Protein AF-A0A3A4RR42-F1 (afdb_monomer_lite)

Sequence (209 aa):
MRSDFIKSMGLFWVFAEMVILVYLRQGIDFVQGKKKNYTGLILFSGLVFVLLFLTAFRGEHFFSGYLDFNRKIHLFFYRYAVWHLFCTMWVVLEGSIMFYCLHAYILLKQSLCPKDHPAGSRGTMNPLTRYGVPLLVASSIAFFLFYEYRVFSIMERFGLEPGNLKSIYLFYIKICGMFWFLIEGTVACIGFKTYRLLKTESNGVHGIH

Structure (mmCIF, N/CA/C/O backbone):
data_AF-A0A3A4RR42-F1
#
_entry.id   AF-A0A3A4RR42-F1
#
loop_
_atom_site.group_PDB
_atom_site.id
_atom_site.type_symbol
_atom_site.label_atom_id
_atom_site.label_alt_id
_atom_site.label_comp_id
_atom_site.label_asym_id
_atom_site.label_entity_id
_atom_site.label_seq_id
_atom_site.pdbx_PDB_ins_code
_atom_site.Cartn_x
_atom_site.Cartn_y
_atom_site.Cartn_z
_atom_site.occupancy
_atom_site.B_iso_or_equiv
_atom_site.auth_seq_id
_atom_site.auth_comp_id
_atom_site.auth_asym_id
_atom_site.auth_atom_id
_atom_site.pdbx_PDB_model_num
ATOM 1 N N . MET A 1 1 ? 24.368 6.119 -2.898 1.00 46.47 1 MET A N 1
ATOM 2 C CA . MET A 1 1 ? 23.383 5.524 -1.963 1.00 46.47 1 MET A CA 1
ATOM 3 C C . MET A 1 1 ? 23.011 4.143 -2.491 1.00 46.47 1 MET A C 1
ATOM 5 O O . MET A 1 1 ? 22.707 4.036 -3.672 1.00 46.47 1 MET A O 1
ATOM 9 N N . ARG A 1 2 ? 23.177 3.080 -1.695 1.00 59.28 2 ARG A N 1
ATOM 10 C CA . ARG A 1 2 ? 23.140 1.680 -2.162 1.00 59.28 2 ARG A CA 1
ATOM 11 C C . ARG A 1 2 ? 21.691 1.292 -2.512 1.00 59.28 2 ARG A C 1
ATOM 13 O O . ARG A 1 2 ? 20.818 1.458 -1.669 1.00 59.28 2 ARG A O 1
ATOM 20 N N . SER A 1 3 ? 21.434 0.817 -3.738 1.00 69.38 3 SER A N 1
ATOM 21 C CA . SER A 1 3 ? 20.082 0.480 -4.240 1.00 69.38 3 SER A CA 1
ATOM 22 C C . SER A 1 3 ? 19.300 -0.450 -3.304 1.00 69.38 3 SER A C 1
ATOM 24 O O . SER A 1 3 ? 18.074 -0.400 -3.279 1.00 69.38 3 SER A O 1
ATOM 26 N N . ASP A 1 4 ? 20.007 -1.271 -2.534 1.00 80.81 4 ASP A N 1
ATOM 27 C CA . ASP A 1 4 ? 19.422 -2.232 -1.601 1.00 80.81 4 ASP A CA 1
ATOM 28 C C . ASP A 1 4 ? 18.820 -1.553 -0.370 1.00 80.81 4 ASP A C 1
ATOM 30 O O . ASP A 1 4 ? 17.789 -1.991 0.124 1.00 80.81 4 ASP A O 1
ATOM 34 N N . PHE A 1 5 ? 19.400 -0.437 0.087 1.00 83.88 5 PHE A N 1
ATOM 35 C CA . PHE A 1 5 ? 18.866 0.319 1.221 1.00 83.88 5 PHE A CA 1
ATOM 36 C C . PHE A 1 5 ? 17.469 0.869 0.914 1.00 83.88 5 PHE A C 1
ATOM 38 O O . PHE A 1 5 ? 16.554 0.728 1.717 1.00 83.88 5 PHE A O 1
ATOM 45 N N . ILE A 1 6 ? 17.291 1.436 -0.282 1.00 82.44 6 ILE A N 1
ATOM 46 C CA . ILE A 1 6 ? 16.017 2.015 -0.729 1.00 82.44 6 ILE A CA 1
ATOM 47 C C . ILE A 1 6 ? 14.943 0.924 -0.864 1.00 82.44 6 ILE A C 1
ATOM 49 O O . ILE A 1 6 ? 13.819 1.104 -0.398 1.00 82.44 6 ILE A O 1
ATOM 53 N N . LYS A 1 7 ? 15.299 -0.230 -1.445 1.00 85.44 7 LYS A N 1
ATOM 54 C CA . LYS A 1 7 ? 14.407 -1.397 -1.558 1.00 85.44 7 LYS A CA 1
ATOM 55 C C . LYS A 1 7 ? 13.975 -1.910 -0.183 1.00 85.44 7 LYS A C 1
ATOM 57 O O . LYS A 1 7 ? 12.786 -2.119 0.038 1.00 85.44 7 LYS A O 1
ATOM 62 N N . SER A 1 8 ? 14.920 -2.062 0.745 1.00 89.12 8 SER A N 1
ATOM 63 C CA . SER A 1 8 ? 14.633 -2.488 2.118 1.00 89.12 8 SER A CA 1
ATOM 64 C C . SER A 1 8 ? 13.745 -1.493 2.858 1.00 89.12 8 SER A C 1
ATOM 66 O O . SER A 1 8 ? 12.816 -1.906 3.543 1.00 89.12 8 SER A O 1
ATOM 68 N N . MET A 1 9 ? 13.991 -0.191 2.694 1.00 90.56 9 MET A N 1
ATOM 69 C CA . MET A 1 9 ? 13.183 0.861 3.309 1.00 90.56 9 MET A CA 1
ATOM 70 C C . MET A 1 9 ? 11.736 0.831 2.802 1.00 90.56 9 MET A C 1
ATOM 72 O O . MET A 1 9 ? 10.814 0.804 3.611 1.00 90.56 9 MET A O 1
ATOM 76 N N . GLY A 1 10 ? 11.530 0.761 1.480 1.00 88.00 10 GLY A N 1
ATOM 77 C CA . GLY A 1 10 ? 10.188 0.676 0.892 1.00 88.00 10 GLY A CA 1
ATOM 78 C C . GLY A 1 10 ? 9.432 -0.584 1.322 1.00 88.00 10 GLY A C 1
ATOM 79 O O . GLY A 1 10 ? 8.250 -0.521 1.655 1.00 88.00 10 GLY A O 1
ATOM 80 N N . LEU A 1 11 ? 10.129 -1.722 1.391 1.00 91.69 11 LEU A N 1
ATOM 81 C CA . LEU A 1 11 ? 9.562 -2.980 1.874 1.00 91.69 11 LEU A CA 1
ATOM 82 C C . LEU A 1 11 ? 9.168 -2.904 3.357 1.00 91.69 11 LEU A C 1
ATOM 84 O O . LEU A 1 11 ? 8.089 -3.361 3.729 1.00 91.69 11 LEU A O 1
ATOM 88 N N . PHE A 1 12 ? 10.029 -2.315 4.190 1.00 93.12 12 PHE A N 1
ATOM 89 C CA . PHE A 1 12 ? 9.772 -2.121 5.614 1.00 93.12 12 PHE A CA 1
ATOM 90 C C . PHE A 1 12 ? 8.556 -1.220 5.851 1.00 93.12 12 PHE A C 1
ATOM 92 O O . PHE A 1 12 ? 7.712 -1.559 6.675 1.00 93.12 12 PHE A O 1
ATOM 99 N N . TRP A 1 13 ? 8.423 -0.124 5.100 1.00 91.19 13 TRP A N 1
ATOM 100 C CA . TRP A 1 13 ? 7.271 0.777 5.204 1.00 91.19 13 TRP A CA 1
ATOM 101 C C . TRP A 1 13 ? 5.970 0.079 4.827 1.00 91.19 13 TRP A C 1
ATOM 103 O O . TRP A 1 13 ? 5.044 0.038 5.628 1.00 91.19 13 TRP A O 1
ATOM 113 N N . VAL A 1 14 ? 5.917 -0.568 3.659 1.00 91.75 14 VAL A N 1
ATOM 114 C CA . VAL A 1 14 ? 4.720 -1.313 3.237 1.00 91.75 14 VAL A CA 1
ATOM 115 C C . VAL A 1 14 ? 4.348 -2.402 4.249 1.00 91.75 14 VAL A C 1
ATOM 117 O O . VAL A 1 14 ? 3.168 -2.607 4.530 1.00 91.75 14 VAL A O 1
ATOM 120 N N . PHE A 1 15 ? 5.340 -3.079 4.832 1.00 93.06 15 PHE A N 1
ATOM 121 C CA . PHE A 1 15 ? 5.110 -4.052 5.895 1.00 93.06 15 PHE A CA 1
ATOM 122 C C . PHE A 1 15 ? 4.517 -3.415 7.155 1.00 93.06 15 PHE A C 1
ATOM 124 O O . PHE A 1 15 ? 3.529 -3.931 7.678 1.00 93.06 15 PHE A O 1
ATOM 131 N N . ALA A 1 16 ? 5.083 -2.299 7.619 1.00 93.56 16 ALA A N 1
ATOM 132 C CA . ALA A 1 16 ? 4.566 -1.564 8.767 1.00 93.56 16 ALA A CA 1
ATOM 133 C C . ALA A 1 16 ? 3.098 -1.166 8.548 1.00 93.56 16 ALA A C 1
ATOM 135 O O . ALA A 1 16 ? 2.260 -1.477 9.395 1.00 93.56 16 ALA A O 1
ATOM 136 N N . GLU A 1 17 ? 2.752 -0.619 7.379 1.00 92.75 17 GLU A N 1
ATOM 137 C CA . GLU A 1 17 ? 1.367 -0.241 7.069 1.00 92.75 17 GLU A CA 1
ATOM 138 C C . GLU A 1 17 ? 0.413 -1.441 7.043 1.00 92.75 17 GLU A C 1
ATOM 140 O O . GLU A 1 17 ? -0.703 -1.384 7.565 1.00 92.75 17 GLU A O 1
ATOM 145 N N . MET A 1 18 ? 0.840 -2.573 6.475 1.00 92.12 18 MET A N 1
ATOM 146 C CA . MET A 1 18 ? 0.037 -3.799 6.492 1.00 92.12 18 MET A CA 1
ATOM 147 C C . MET A 1 18 ? -0.225 -4.293 7.917 1.00 92.12 18 MET A C 1
ATOM 149 O O . MET A 1 18 ? -1.333 -4.744 8.213 1.00 92.12 18 MET A O 1
ATOM 153 N N . VAL A 1 19 ? 0.772 -4.203 8.800 1.00 92.94 19 VAL A N 1
ATOM 154 C CA . VAL A 1 19 ? 0.633 -4.559 10.215 1.00 92.94 19 VAL A CA 1
ATOM 155 C C . VAL A 1 19 ? -0.339 -3.603 10.909 1.00 92.94 19 VAL A C 1
ATOM 157 O O . VAL A 1 19 ? -1.281 -4.066 11.556 1.00 92.94 19 VAL A O 1
ATOM 160 N N . ILE A 1 20 ? -0.184 -2.289 10.718 1.00 92.06 20 ILE A N 1
ATOM 161 C CA . ILE A 1 20 ? -1.076 -1.262 11.277 1.00 92.06 20 ILE A CA 1
ATOM 162 C C . ILE A 1 20 ? -2.525 -1.499 10.835 1.00 92.06 20 ILE A C 1
ATOM 164 O O . ILE A 1 20 ? -3.428 -1.496 11.672 1.00 92.06 20 ILE A O 1
ATOM 168 N N . LEU A 1 21 ? -2.765 -1.792 9.554 1.00 90.62 21 LEU A N 1
ATOM 169 C CA . LEU A 1 21 ? -4.096 -2.123 9.030 1.00 90.62 21 LEU A CA 1
ATOM 170 C C . LEU A 1 21 ? -4.722 -3.336 9.717 1.00 90.62 21 LEU A C 1
ATOM 172 O O . LEU A 1 21 ? -5.914 -3.318 10.039 1.00 90.62 21 LEU A O 1
ATOM 176 N N . VAL A 1 22 ? -3.941 -4.396 9.940 1.00 90.25 22 VAL A N 1
ATOM 177 C CA . VAL A 1 22 ? -4.417 -5.594 10.644 1.00 90.25 22 VAL A CA 1
ATOM 178 C C . VAL A 1 22 ? -4.816 -5.235 12.076 1.00 90.25 22 VAL A C 1
ATOM 180 O O . VAL A 1 22 ? -5.921 -5.589 12.491 1.00 90.25 22 VAL A O 1
ATOM 183 N N . TYR A 1 23 ? -3.981 -4.488 12.802 1.00 90.19 23 TYR A N 1
ATOM 184 C CA . TYR A 1 23 ? -4.274 -4.069 14.176 1.00 90.19 23 TYR A CA 1
ATOM 185 C C . TYR A 1 23 ? -5.466 -3.111 14.272 1.00 90.19 23 TYR A C 1
ATOM 187 O O . TYR A 1 23 ? -6.330 -3.303 15.127 1.00 90.19 23 TYR A O 1
ATOM 195 N N . LEU A 1 24 ? -5.581 -2.126 13.378 1.00 88.50 24 LEU A N 1
ATOM 196 C CA . LEU A 1 24 ? -6.730 -1.213 13.333 1.00 88.50 24 LEU A CA 1
ATOM 197 C C . LEU A 1 24 ? -8.035 -1.970 13.119 1.00 88.50 24 LEU A C 1
ATOM 199 O O . LEU A 1 24 ? -9.032 -1.729 13.802 1.00 88.50 24 LEU A O 1
ATOM 203 N N . ARG A 1 25 ? -8.027 -2.928 12.192 1.00 86.50 25 ARG A N 1
ATOM 204 C CA . ARG A 1 25 ? -9.193 -3.764 11.921 1.00 86.50 25 ARG A CA 1
ATOM 205 C C . ARG A 1 25 ? -9.552 -4.642 13.115 1.00 86.50 25 ARG A C 1
ATOM 207 O O . ARG A 1 25 ? -10.733 -4.749 13.437 1.00 86.50 25 ARG A O 1
ATOM 214 N N . GLN A 1 26 ? -8.555 -5.230 13.776 1.00 87.25 26 GLN A N 1
ATOM 215 C CA . GLN A 1 26 ? -8.757 -5.974 15.020 1.00 87.25 26 GLN A CA 1
ATOM 216 C C . GLN A 1 26 ? -9.367 -5.088 16.112 1.00 87.25 26 GLN A C 1
ATOM 218 O O . GLN A 1 26 ? -10.320 -5.508 16.764 1.00 87.25 26 GLN A O 1
ATOM 223 N N . GLY A 1 27 ? -8.881 -3.853 16.268 1.00 84.56 27 GLY A N 1
ATOM 224 C CA . GLY A 1 27 ? -9.416 -2.879 17.221 1.00 84.56 27 GLY A CA 1
ATOM 225 C C . GLY A 1 27 ? -10.875 -2.508 16.944 1.00 84.56 27 GLY A C 1
ATOM 226 O O . GLY A 1 27 ? -11.692 -2.486 17.861 1.00 84.56 27 GLY A O 1
ATOM 227 N N . ILE A 1 28 ? -11.242 -2.291 15.679 1.00 84.25 28 ILE A N 1
ATOM 228 C CA . ILE A 1 28 ? -12.631 -2.005 15.282 1.00 84.25 28 ILE A CA 1
ATOM 229 C C . ILE A 1 28 ? -13.558 -3.182 15.589 1.00 84.25 28 ILE A C 1
ATOM 231 O O . ILE A 1 28 ? -14.626 -2.995 16.170 1.00 84.25 28 ILE A O 1
ATOM 235 N N . ASP A 1 29 ? -13.173 -4.396 15.199 1.00 83.44 29 ASP A N 1
ATOM 236 C CA . ASP A 1 29 ? -13.985 -5.591 15.438 1.00 83.44 29 ASP A CA 1
ATOM 237 C C . ASP A 1 29 ? -14.081 -5.903 16.953 1.00 83.44 29 ASP A C 1
ATOM 239 O O . ASP A 1 29 ? -15.144 -6.333 17.408 1.00 83.44 29 ASP A O 1
ATOM 243 N N . PHE A 1 30 ? -13.040 -5.600 17.746 1.00 83.25 30 PHE A N 1
ATOM 244 C CA . PHE A 1 30 ? -13.068 -5.656 19.216 1.00 83.25 30 PHE A CA 1
ATOM 245 C C . PHE A 1 30 ? -14.105 -4.690 19.807 1.00 83.25 30 PHE A C 1
ATOM 247 O O . PHE A 1 30 ? -14.953 -5.118 20.587 1.00 83.25 30 PHE A O 1
ATOM 254 N N . VAL A 1 31 ? -14.110 -3.422 19.378 1.00 78.25 31 VAL A N 1
ATOM 255 C CA . VAL A 1 31 ? -15.108 -2.423 19.815 1.00 78.25 31 VAL A CA 1
ATOM 256 C C . VAL A 1 31 ? -16.528 -2.826 19.401 1.00 78.25 31 VAL A C 1
ATOM 258 O O . VAL A 1 31 ? -17.485 -2.572 20.126 1.00 78.25 31 VAL A O 1
ATOM 261 N N . GLN A 1 32 ? -16.688 -3.498 18.259 1.00 77.62 32 GLN A N 1
ATOM 262 C CA . GLN A 1 32 ? -17.982 -4.019 17.809 1.00 77.62 32 GLN A CA 1
ATOM 263 C C . GLN A 1 32 ? -18.402 -5.333 18.496 1.00 77.62 32 GLN A C 1
ATOM 265 O O . GLN A 1 32 ? -19.469 -5.858 18.170 1.00 77.62 32 GLN A O 1
ATOM 270 N N . GLY A 1 33 ? -17.582 -5.903 19.388 1.00 74.50 33 GLY A N 1
ATOM 271 C CA . GLY A 1 33 ? -17.846 -7.191 20.040 1.00 74.50 33 GLY A CA 1
ATOM 272 C C . GLY A 1 33 ? -17.869 -8.387 19.078 1.00 74.50 33 GLY A C 1
ATOM 273 O O . GLY A 1 33 ? -18.412 -9.443 19.403 1.00 74.50 33 GLY A O 1
ATOM 274 N N . LYS A 1 34 ? -17.312 -8.246 17.868 1.00 78.00 34 LYS A N 1
ATOM 275 C CA . LYS A 1 34 ? -17.313 -9.293 16.839 1.00 78.00 34 LYS A CA 1
ATOM 276 C C . LYS A 1 34 ? -16.027 -10.104 16.924 1.00 78.00 34 LYS A C 1
ATOM 278 O O . LYS A 1 34 ? -14.949 -9.622 16.593 1.00 78.00 34 LYS A O 1
ATOM 283 N N . LYS A 1 35 ? -16.142 -11.387 17.265 1.00 68.88 35 LYS A N 1
ATOM 284 C CA . LYS A 1 35 ? -15.016 -12.325 17.190 1.00 68.88 35 LYS A CA 1
ATOM 285 C C . LYS A 1 35 ? -14.899 -12.851 15.758 1.00 68.88 35 LYS A C 1
ATOM 287 O O . LYS A 1 35 ? -15.637 -13.744 15.351 1.00 68.88 35 LYS A O 1
ATOM 292 N N . LYS A 1 36 ? -14.019 -12.251 14.956 1.00 76.50 36 LYS A N 1
ATOM 293 C CA . LYS A 1 36 ? -13.743 -12.691 13.580 1.00 76.50 36 LYS A CA 1
ATOM 294 C C . LYS A 1 36 ? -12.361 -13.305 13.461 1.00 76.50 36 LYS A C 1
ATOM 296 O O . LYS A 1 36 ? -11.441 -12.948 14.188 1.00 76.50 36 LYS A O 1
ATOM 301 N N . ASN A 1 37 ? -12.231 -14.202 12.490 1.00 77.00 37 ASN A N 1
ATOM 302 C CA . ASN A 1 37 ? -10.940 -14.715 12.076 1.00 77.00 37 ASN A CA 1
ATOM 303 C C . ASN A 1 37 ? -10.273 -13.743 11.079 1.00 77.00 37 ASN A C 1
ATOM 305 O O . ASN A 1 37 ? -10.871 -13.396 10.057 1.00 77.00 37 ASN A O 1
ATOM 309 N N . TYR A 1 38 ? -9.043 -13.318 11.376 1.00 81.94 38 TYR A N 1
ATOM 310 C CA . TYR A 1 38 ? -8.235 -12.418 10.541 1.00 81.94 38 TYR A CA 1
ATOM 311 C C . TYR A 1 38 ? -7.232 -13.161 9.652 1.00 81.94 38 TYR A C 1
ATOM 313 O O . TYR A 1 38 ? -6.524 -12.510 8.884 1.00 81.94 38 TYR A O 1
ATOM 321 N N . THR A 1 39 ? -7.187 -14.500 9.705 1.00 84.62 39 THR A N 1
ATOM 322 C CA . THR A 1 39 ? -6.241 -15.320 8.932 1.00 84.62 39 THR A CA 1
ATOM 323 C C . THR A 1 39 ? -6.231 -14.950 7.451 1.00 84.62 39 THR A C 1
ATOM 325 O O . THR A 1 39 ? -5.159 -14.811 6.885 1.00 84.62 39 THR A O 1
ATOM 328 N N . GLY A 1 40 ? -7.390 -14.702 6.828 1.00 85.00 40 GLY A N 1
ATOM 329 C CA . GLY A 1 40 ? -7.444 -14.330 5.408 1.00 85.00 40 GLY A CA 1
ATOM 330 C C . GLY A 1 40 ? -6.719 -13.019 5.078 1.00 85.00 40 GLY A C 1
ATOM 331 O O . GLY A 1 40 ? -6.008 -12.953 4.080 1.00 85.00 40 GLY A O 1
ATOM 332 N N . LEU A 1 41 ? -6.848 -11.991 5.926 1.00 85.31 41 LEU A N 1
ATOM 333 C CA . LEU A 1 41 ? -6.146 -10.718 5.729 1.00 85.31 41 LEU A CA 1
ATOM 334 C C . LEU A 1 41 ? -4.643 -10.876 5.980 1.00 85.31 41 LEU A C 1
ATOM 336 O O . LEU A 1 41 ? -3.849 -10.345 5.218 1.00 85.31 41 LEU A O 1
ATOM 340 N N . ILE A 1 42 ? -4.261 -11.641 7.006 1.00 89.31 42 ILE A N 1
ATOM 341 C CA . ILE A 1 42 ? -2.854 -11.922 7.321 1.00 89.31 42 ILE A CA 1
ATOM 342 C C . ILE A 1 42 ? -2.193 -12.698 6.176 1.00 89.31 42 ILE A C 1
ATOM 344 O O . ILE A 1 42 ? -1.106 -12.330 5.739 1.00 89.31 42 ILE A O 1
ATOM 348 N N . LEU A 1 43 ? -2.861 -13.732 5.653 1.00 90.94 43 LEU A N 1
ATOM 349 C CA . LEU A 1 43 ? -2.380 -14.506 4.508 1.00 90.94 43 LEU A CA 1
ATOM 350 C C . LEU A 1 43 ? -2.257 -13.636 3.257 1.00 90.94 43 LEU A C 1
ATOM 352 O O . LEU A 1 43 ? -1.250 -13.722 2.562 1.00 90.94 43 LEU A O 1
ATOM 356 N N . PHE A 1 44 ? -3.242 -12.774 2.988 1.00 90.12 44 PHE A N 1
ATOM 357 C CA . PHE A 1 44 ? -3.179 -11.834 1.871 1.00 90.12 44 PHE A CA 1
ATOM 358 C C . PHE A 1 44 ? -2.000 -10.863 2.012 1.00 90.12 44 PHE A C 1
ATOM 360 O O . PHE A 1 44 ? -1.199 -10.746 1.088 1.00 90.12 44 PHE A O 1
ATOM 367 N N . SER A 1 45 ? -1.845 -10.213 3.169 1.00 90.19 45 SER A N 1
ATOM 368 C CA . SER A 1 45 ? -0.721 -9.308 3.431 1.00 90.19 45 SER A CA 1
ATOM 369 C C . SER A 1 45 ? 0.624 -10.029 3.313 1.00 90.19 45 SER A C 1
ATOM 371 O O . SER A 1 45 ? 1.545 -9.508 2.692 1.00 90.19 45 SER A O 1
ATOM 373 N N . GLY A 1 46 ? 0.725 -11.257 3.834 1.00 92.69 46 GLY A N 1
ATOM 374 C CA . GLY A 1 46 ? 1.914 -12.097 3.696 1.00 92.69 46 GLY A CA 1
ATOM 375 C C . GLY A 1 46 ? 2.232 -12.426 2.237 1.00 92.69 46 GLY A C 1
ATOM 376 O O . GLY A 1 46 ? 3.377 -12.284 1.814 1.00 92.69 46 GLY A O 1
ATOM 377 N N . LEU A 1 47 ? 1.223 -12.791 1.441 1.00 93.44 47 LEU A N 1
ATOM 378 C CA . LEU A 1 47 ? 1.382 -13.052 0.011 1.00 93.44 47 LEU A CA 1
ATOM 379 C C . LEU A 1 47 ? 1.870 -11.804 -0.734 1.00 93.44 47 LEU A C 1
ATOM 381 O O . LEU A 1 47 ? 2.848 -11.882 -1.474 1.00 93.44 47 LEU A O 1
ATOM 385 N N . VAL A 1 48 ? 1.229 -10.649 -0.522 1.00 92.12 48 VAL A N 1
ATOM 386 C CA . VAL A 1 48 ? 1.636 -9.387 -1.160 1.00 92.12 48 VAL A CA 1
ATOM 387 C C . VAL A 1 48 ? 3.061 -9.013 -0.752 1.00 92.12 48 VAL A C 1
ATOM 389 O O . VAL A 1 48 ? 3.861 -8.652 -1.610 1.00 92.12 48 VAL A O 1
ATOM 392 N N . PHE A 1 49 ? 3.414 -9.154 0.526 1.00 93.00 49 PHE A N 1
ATOM 393 C CA . PHE A 1 49 ? 4.768 -8.891 1.008 1.00 93.00 49 PHE A CA 1
ATOM 394 C C . PHE A 1 49 ? 5.806 -9.791 0.328 1.00 93.00 49 PHE A C 1
ATOM 396 O O . PHE A 1 49 ? 6.826 -9.295 -0.149 1.00 93.00 49 PHE A O 1
ATOM 403 N N . VAL A 1 50 ? 5.538 -11.097 0.218 1.00 93.50 50 VAL A N 1
ATOM 404 C CA . VAL A 1 50 ? 6.425 -12.041 -0.480 1.00 93.50 50 VAL A CA 1
ATOM 405 C C . VAL A 1 50 ? 6.577 -11.660 -1.952 1.00 93.50 50 VAL A C 1
ATOM 407 O O . VAL A 1 50 ? 7.696 -11.639 -2.461 1.00 93.50 50 VAL A O 1
ATOM 410 N N . LEU A 1 51 ? 5.487 -11.302 -2.635 1.00 91.81 51 LEU A N 1
ATOM 411 C CA . LEU A 1 51 ? 5.536 -10.861 -4.031 1.00 91.81 51 LEU A CA 1
ATOM 412 C C . LEU A 1 51 ? 6.374 -9.585 -4.200 1.00 91.81 51 LEU A C 1
ATOM 414 O O . LEU A 1 51 ? 7.214 -9.519 -5.100 1.00 91.81 51 LEU A O 1
ATOM 418 N N . LEU A 1 52 ? 6.205 -8.597 -3.318 1.00 91.44 52 LEU A N 1
ATOM 419 C CA . LEU A 1 52 ? 6.998 -7.364 -3.330 1.00 91.44 52 LEU A CA 1
ATOM 420 C C . LEU A 1 52 ? 8.474 -7.629 -3.021 1.00 91.44 52 LEU A C 1
ATOM 422 O O . LEU A 1 52 ? 9.344 -7.073 -3.688 1.00 91.44 52 LEU A O 1
ATOM 426 N N . PHE A 1 53 ? 8.768 -8.516 -2.069 1.00 92.56 53 PHE A N 1
ATOM 427 C CA . PHE A 1 53 ? 10.130 -8.929 -1.739 1.00 92.56 53 PHE A CA 1
ATOM 428 C C . PHE A 1 53 ? 10.820 -9.593 -2.932 1.00 92.56 53 PHE A C 1
ATOM 430 O O . PHE A 1 53 ? 11.923 -9.198 -3.321 1.00 92.56 53 PHE A O 1
ATOM 437 N N . LEU A 1 54 ? 10.157 -10.572 -3.553 1.00 91.25 54 LEU A N 1
ATOM 438 C CA . LEU A 1 54 ? 10.680 -11.257 -4.731 1.00 91.25 54 LEU A CA 1
ATOM 439 C C . LEU A 1 54 ? 10.892 -10.277 -5.883 1.00 91.25 54 LEU A C 1
ATOM 441 O O . LEU A 1 54 ? 11.951 -10.299 -6.505 1.00 91.25 54 LEU A O 1
ATOM 445 N N . THR A 1 55 ? 9.950 -9.366 -6.115 1.00 88.56 55 THR A N 1
ATOM 446 C CA . THR A 1 55 ? 10.084 -8.328 -7.144 1.00 88.56 55 THR A CA 1
ATOM 447 C C . THR A 1 55 ? 11.276 -7.409 -6.843 1.00 88.56 55 THR A C 1
ATOM 449 O O . THR A 1 55 ? 12.137 -7.201 -7.695 1.00 88.56 55 THR A O 1
ATOM 452 N N . ALA A 1 56 ? 11.428 -6.918 -5.614 1.00 87.19 56 ALA A N 1
ATOM 453 C CA . ALA A 1 56 ? 12.501 -5.987 -5.267 1.00 87.19 56 ALA A CA 1
ATOM 454 C C . ALA A 1 56 ? 13.911 -6.601 -5.351 1.00 87.19 56 ALA A C 1
ATOM 456 O O . ALA A 1 56 ? 14.837 -5.954 -5.858 1.00 87.19 56 ALA A O 1
ATOM 457 N N . PHE A 1 57 ? 14.086 -7.835 -4.866 1.00 87.00 57 PHE A N 1
ATOM 458 C CA . PHE A 1 57 ? 15.409 -8.453 -4.703 1.00 87.00 57 PHE A CA 1
ATOM 459 C C . PHE A 1 57 ? 15.754 -9.497 -5.763 1.00 87.00 57 PHE A C 1
ATOM 461 O O . PHE A 1 57 ? 16.918 -9.619 -6.132 1.00 87.00 57 PHE A O 1
ATOM 468 N N . ARG A 1 58 ? 14.770 -10.243 -6.274 1.00 85.25 58 ARG A N 1
ATOM 469 C CA . ARG A 1 58 ? 14.982 -11.282 -7.296 1.00 85.25 58 ARG A CA 1
ATOM 470 C C . ARG A 1 58 ? 14.450 -10.910 -8.673 1.00 85.25 58 ARG A C 1
ATOM 472 O O . ARG A 1 58 ? 14.821 -11.557 -9.648 1.00 85.25 58 ARG A O 1
ATOM 479 N N . GLY A 1 59 ? 13.636 -9.866 -8.778 1.00 80.69 59 GLY A N 1
ATOM 480 C CA . GLY A 1 59 ? 13.023 -9.493 -10.044 1.00 80.69 59 GLY A CA 1
ATOM 481 C C . GLY A 1 59 ? 14.033 -9.040 -11.101 1.00 80.69 59 GLY A C 1
ATOM 482 O O . GLY A 1 59 ? 13.829 -9.350 -12.265 1.00 80.69 59 GLY A O 1
ATOM 483 N N . GLU A 1 60 ? 15.176 -8.445 -10.725 1.00 81.19 60 GLU A N 1
ATOM 484 C CA . GLU A 1 60 ? 16.244 -8.115 -11.695 1.00 81.19 60 GLU A CA 1
ATOM 485 C C . GLU A 1 60 ? 16.724 -9.367 -12.457 1.00 81.19 60 GLU A C 1
ATOM 487 O O . GLU A 1 60 ? 16.896 -9.317 -13.669 1.00 81.19 60 GLU A O 1
ATOM 492 N N . HIS A 1 61 ? 16.867 -10.505 -11.767 1.00 78.19 61 HIS A N 1
ATOM 493 C CA . HIS A 1 61 ? 17.265 -11.782 -12.371 1.00 78.19 61 HIS A CA 1
ATOM 494 C C . HIS A 1 61 ? 16.091 -12.515 -13.036 1.00 78.19 61 HIS A C 1
ATOM 496 O O . HIS A 1 61 ? 16.273 -13.253 -13.998 1.00 78.19 61 HIS A O 1
ATOM 502 N N . PHE A 1 62 ? 14.874 -12.380 -12.511 1.00 75.81 62 PHE A N 1
ATOM 503 C CA . PHE A 1 62 ? 13.711 -13.041 -13.105 1.00 75.81 62 PHE A CA 1
ATOM 504 C C . PHE A 1 62 ? 13.328 -12.395 -14.439 1.00 75.81 62 PHE A C 1
ATOM 506 O O . PHE A 1 62 ? 13.086 -13.081 -15.428 1.00 75.81 62 PHE A O 1
ATOM 513 N N . PHE A 1 63 ? 13.316 -11.064 -14.476 1.00 72.31 63 PHE A N 1
ATOM 514 C CA . PHE A 1 63 ? 12.945 -10.312 -15.661 1.00 72.31 63 PHE A CA 1
ATOM 515 C C . PHE A 1 63 ? 14.102 -10.152 -16.654 1.00 72.31 63 PHE A C 1
ATOM 517 O O . PHE A 1 63 ? 13.813 -9.849 -17.802 1.00 72.31 63 PHE A O 1
ATOM 524 N N . SER A 1 64 ? 15.367 -10.423 -16.294 1.00 68.56 64 SER A N 1
ATOM 525 C CA . SER A 1 64 ? 16.492 -10.378 -17.251 1.00 68.56 64 SER A CA 1
ATOM 526 C C . SER A 1 64 ? 16.376 -11.385 -18.387 1.00 68.56 64 SER A C 1
ATOM 528 O O . SER A 1 64 ? 16.922 -11.148 -19.459 1.00 68.56 64 SER A O 1
ATOM 530 N N . GLY A 1 65 ? 15.661 -12.492 -18.168 1.00 65.75 65 GLY A N 1
ATOM 531 C CA . GLY A 1 65 ? 15.368 -13.470 -19.216 1.00 65.75 65 GLY A CA 1
ATOM 532 C C . GLY A 1 65 ? 14.278 -13.025 -20.199 1.00 65.75 65 GLY A C 1
ATOM 533 O O . GLY A 1 65 ? 14.187 -13.590 -21.282 1.00 65.75 65 GLY A O 1
ATOM 534 N N . TYR A 1 66 ? 13.461 -12.029 -19.837 1.00 67.06 66 TYR A N 1
ATOM 535 C CA . TYR A 1 66 ? 12.316 -11.561 -20.635 1.00 67.06 66 TYR A CA 1
ATOM 536 C C . TYR A 1 66 ? 12.511 -10.149 -21.196 1.00 67.06 66 TYR A C 1
ATOM 538 O O . TYR A 1 66 ? 12.060 -9.840 -22.294 1.00 67.06 66 TYR A O 1
ATOM 546 N N . LEU A 1 67 ? 13.171 -9.287 -20.431 1.00 61.97 67 LEU A N 1
ATOM 547 C CA . LEU A 1 67 ? 13.565 -7.934 -20.782 1.00 61.97 67 LEU A CA 1
ATOM 548 C C . LEU A 1 67 ? 15.086 -7.963 -20.883 1.00 61.97 67 LEU A C 1
ATOM 550 O O . LEU A 1 67 ? 15.750 -8.222 -19.884 1.00 61.97 67 LEU A O 1
ATOM 554 N N . ASP A 1 68 ? 15.638 -7.732 -22.073 1.00 61.81 68 ASP A N 1
ATOM 555 C CA . ASP A 1 68 ? 17.080 -7.807 -22.334 1.00 61.81 68 ASP A CA 1
ATOM 556 C C . ASP A 1 68 ? 17.845 -6.703 -21.564 1.00 61.81 68 ASP A C 1
ATOM 558 O O . ASP A 1 68 ? 18.200 -5.636 -22.078 1.00 61.81 68 ASP A O 1
ATOM 562 N N . PHE A 1 69 ? 18.064 -6.936 -20.263 1.00 57.66 69 PHE A N 1
ATOM 563 C CA . PHE A 1 69 ? 18.677 -5.994 -19.3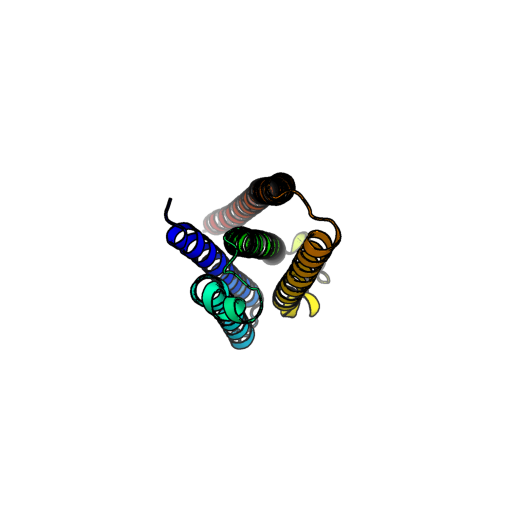23 1.00 57.66 69 PHE A CA 1
ATOM 564 C C . PHE A 1 69 ? 20.173 -5.769 -19.590 1.00 57.66 69 PHE A C 1
ATOM 566 O O . PHE A 1 69 ? 20.791 -4.949 -18.908 1.00 57.66 69 PHE A O 1
ATOM 573 N N . ASN A 1 70 ? 20.754 -6.419 -20.608 1.00 49.47 70 ASN A N 1
ATOM 574 C CA . ASN A 1 70 ? 22.105 -6.125 -21.096 1.00 49.47 70 ASN A CA 1
ATOM 575 C C . ASN A 1 70 ? 22.267 -4.653 -21.500 1.00 49.47 70 ASN A C 1
ATOM 577 O O . ASN A 1 70 ? 23.348 -4.074 -21.359 1.00 49.47 70 ASN A O 1
ATOM 581 N N . ARG A 1 71 ? 21.184 -3.988 -21.922 1.00 58.78 71 ARG A N 1
ATOM 582 C CA . ARG A 1 71 ? 21.170 -2.525 -22.013 1.00 58.78 71 ARG A CA 1
ATOM 583 C C . ARG A 1 71 ? 20.957 -1.938 -20.618 1.00 58.78 71 ARG A C 1
ATOM 585 O O . ARG A 1 71 ? 19.852 -1.982 -20.081 1.00 58.78 71 ARG A O 1
ATOM 592 N N . LYS A 1 72 ? 21.991 -1.269 -20.086 1.00 61.03 72 LYS A N 1
ATOM 593 C CA . LYS A 1 72 ? 21.976 -0.499 -18.814 1.00 61.03 72 LYS A CA 1
ATOM 594 C C . LYS A 1 72 ? 20.725 0.382 -18.621 1.00 61.03 72 LYS A C 1
ATOM 596 O O . LYS A 1 72 ? 20.324 0.646 -17.491 1.00 61.03 72 LYS A O 1
ATOM 601 N N . ILE A 1 73 ? 20.114 0.812 -19.725 1.00 60.25 73 ILE A N 1
ATOM 602 C CA . ILE A 1 73 ? 18.878 1.594 -19.794 1.00 60.25 73 ILE A CA 1
ATOM 603 C C . ILE A 1 73 ? 17.686 0.842 -19.163 1.00 60.25 73 ILE A C 1
ATOM 605 O O . ILE A 1 73 ? 16.985 1.415 -18.333 1.00 60.25 73 ILE A O 1
ATOM 609 N N . HIS A 1 74 ? 17.485 -0.446 -19.461 1.00 69.56 74 HIS A N 1
ATOM 610 C CA . HIS A 1 74 ? 16.340 -1.208 -18.942 1.00 69.56 74 HIS A CA 1
ATOM 611 C C . HIS A 1 74 ? 16.462 -1.514 -17.437 1.00 69.56 74 HIS A C 1
ATOM 613 O O . HIS A 1 74 ? 15.462 -1.469 -16.724 1.00 69.56 74 HIS A O 1
ATOM 619 N N . LEU A 1 75 ? 17.680 -1.736 -16.922 1.00 73.19 75 LEU A N 1
ATOM 620 C CA . LEU A 1 75 ? 17.912 -1.946 -15.485 1.00 73.19 75 LEU A CA 1
ATOM 621 C C . LEU A 1 75 ? 17.625 -0.681 -14.664 1.00 73.19 75 LEU A C 1
ATOM 623 O O . LEU A 1 75 ? 17.058 -0.744 -13.572 1.00 73.19 75 LEU A O 1
ATOM 627 N N . PHE A 1 76 ? 18.015 0.483 -15.191 1.00 74.19 76 PHE A N 1
ATOM 628 C CA . PHE A 1 76 ? 17.709 1.764 -14.565 1.00 74.19 76 PHE A CA 1
ATOM 629 C C . PHE A 1 76 ? 16.194 1.960 -14.453 1.00 74.19 76 PHE A C 1
ATOM 631 O O . PHE A 1 76 ? 15.700 2.259 -13.367 1.00 74.19 76 PHE A O 1
ATOM 638 N N . PHE A 1 77 ? 15.448 1.707 -15.530 1.00 76.81 77 PHE A N 1
ATOM 639 C CA . PHE A 1 77 ? 13.991 1.832 -15.516 1.00 76.81 77 PHE A CA 1
ATOM 640 C C . PHE A 1 77 ? 13.303 0.834 -14.601 1.00 76.81 77 PHE A C 1
ATOM 642 O O . PHE A 1 77 ? 12.415 1.227 -13.853 1.00 76.81 77 PHE A O 1
ATOM 649 N N . TYR A 1 78 ? 13.774 -0.411 -14.567 1.00 80.38 78 TYR A N 1
ATOM 650 C CA . TYR A 1 78 ? 13.270 -1.407 -13.631 1.00 80.38 78 TYR A CA 1
ATOM 651 C C . TYR A 1 78 ? 13.337 -0.916 -12.178 1.00 80.38 78 TYR A C 1
ATOM 653 O O . TYR A 1 78 ? 12.361 -1.005 -11.438 1.00 80.38 78 TYR A O 1
ATOM 661 N N . ARG A 1 79 ? 14.465 -0.327 -11.764 1.00 82.94 79 ARG A N 1
ATOM 662 C CA . ARG A 1 79 ? 14.628 0.185 -10.393 1.00 82.94 79 ARG A CA 1
ATOM 663 C C . ARG A 1 79 ? 13.685 1.344 -10.077 1.00 82.94 79 ARG A C 1
ATOM 665 O O . ARG A 1 79 ? 13.170 1.403 -8.962 1.00 82.94 79 ARG A O 1
ATOM 672 N N . TYR A 1 80 ? 13.444 2.236 -11.037 1.00 82.44 80 TYR A N 1
ATOM 673 C CA . TYR A 1 80 ? 12.466 3.317 -10.875 1.00 82.44 80 TYR A CA 1
ATOM 674 C C . TYR A 1 80 ? 11.034 2.787 -10.822 1.00 82.44 80 TYR A C 1
ATOM 676 O O . TYR A 1 80 ? 10.286 3.212 -9.948 1.00 82.44 80 TYR A O 1
ATOM 684 N N . ALA A 1 81 ? 10.676 1.822 -11.670 1.00 84.00 81 ALA A N 1
ATOM 685 C CA . ALA A 1 81 ? 9.370 1.171 -11.637 1.00 84.00 81 ALA A CA 1
ATOM 686 C C . ALA A 1 81 ? 9.139 0.443 -10.301 1.00 84.00 81 ALA A C 1
ATOM 688 O O . ALA A 1 81 ? 8.100 0.605 -9.674 1.00 84.00 81 ALA A O 1
ATOM 689 N N . VAL A 1 82 ? 10.130 -0.287 -9.782 1.00 87.31 82 VAL A N 1
ATOM 690 C CA . VAL A 1 82 ? 10.032 -0.918 -8.452 1.00 87.31 82 VAL A CA 1
ATOM 691 C C . VAL A 1 82 ? 9.816 0.128 -7.357 1.00 87.31 82 VAL A C 1
ATOM 693 O O . VAL A 1 82 ? 8.982 -0.062 -6.475 1.00 87.31 82 VAL A O 1
ATOM 696 N N . TRP A 1 83 ? 10.531 1.251 -7.408 1.00 86.75 83 TRP A N 1
ATOM 697 C CA . TRP A 1 83 ? 10.321 2.338 -6.453 1.00 86.75 83 TRP A CA 1
ATOM 698 C C 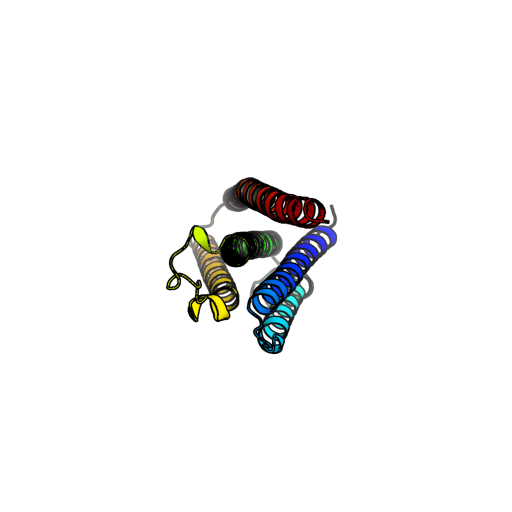. TRP A 1 83 ? 8.925 2.966 -6.578 1.00 86.75 83 TRP A C 1
ATOM 700 O O . TRP A 1 83 ? 8.258 3.221 -5.577 1.00 86.75 83 TRP A O 1
ATOM 710 N N . HIS A 1 84 ? 8.457 3.151 -7.809 1.00 87.38 84 HIS A N 1
ATOM 711 C CA . HIS A 1 84 ? 7.122 3.633 -8.140 1.00 87.38 84 HIS A CA 1
ATOM 712 C C . HIS A 1 84 ? 6.030 2.702 -7.584 1.00 87.38 84 HIS A C 1
ATOM 714 O O . HIS A 1 84 ? 5.059 3.175 -6.989 1.00 87.38 84 HIS A O 1
ATOM 720 N N . LEU A 1 85 ? 6.235 1.384 -7.674 1.00 89.12 85 LEU A N 1
ATOM 721 C CA . LEU A 1 85 ? 5.358 0.372 -7.087 1.00 89.12 85 LEU A CA 1
ATOM 722 C C . LEU A 1 85 ? 5.276 0.519 -5.565 1.00 89.12 85 LEU A C 1
ATOM 724 O O . LEU A 1 85 ? 4.174 0.560 -5.023 1.00 89.12 85 LEU A O 1
ATOM 728 N N . PHE A 1 86 ? 6.416 0.643 -4.875 1.00 90.69 86 PHE A N 1
ATOM 729 C CA . PHE A 1 86 ? 6.430 0.858 -3.424 1.00 90.69 86 PHE A CA 1
ATOM 730 C C . PHE A 1 86 ? 5.710 2.152 -3.030 1.00 90.69 86 PHE A C 1
ATOM 732 O O . PHE A 1 86 ? 4.897 2.127 -2.112 1.00 90.69 86 PHE A O 1
ATOM 739 N N . CYS A 1 87 ? 5.943 3.248 -3.758 1.00 89.12 87 CYS A N 1
ATOM 740 C CA . CYS A 1 87 ? 5.274 4.536 -3.544 1.00 89.12 87 CYS A CA 1
ATOM 741 C C . CYS A 1 87 ? 3.750 4.417 -3.688 1.00 89.12 87 CYS A C 1
ATOM 743 O O . CYS A 1 87 ? 3.000 4.848 -2.817 1.00 89.12 87 CYS A O 1
ATOM 745 N N . THR A 1 88 ? 3.300 3.763 -4.763 1.00 89.25 88 THR A N 1
ATOM 746 C CA . THR A 1 88 ? 1.877 3.527 -5.045 1.00 89.25 88 THR A CA 1
ATOM 747 C C . THR A 1 88 ? 1.237 2.694 -3.938 1.00 89.25 88 THR A C 1
ATOM 749 O O . THR A 1 88 ? 0.196 3.059 -3.395 1.00 89.25 88 THR A O 1
ATOM 752 N N . MET A 1 89 ? 1.872 1.573 -3.584 1.00 90.50 89 MET A N 1
ATOM 753 C CA . MET A 1 89 ? 1.390 0.665 -2.546 1.00 90.50 89 MET A CA 1
ATOM 754 C C . MET A 1 89 ? 1.295 1.358 -1.195 1.00 90.50 89 MET A C 1
ATOM 756 O O . MET A 1 89 ? 0.299 1.202 -0.497 1.00 90.50 89 MET A O 1
ATOM 760 N N . TRP A 1 90 ? 2.308 2.143 -0.849 1.00 90.88 90 TRP A N 1
ATOM 761 C CA . TRP A 1 90 ? 2.334 2.903 0.386 1.00 90.88 90 TRP A CA 1
ATOM 762 C C . TRP A 1 90 ? 1.173 3.902 0.469 1.00 90.88 90 TRP A C 1
ATOM 764 O O . TRP A 1 90 ? 0.396 3.823 1.415 1.00 90.88 90 TRP A O 1
ATOM 774 N N . VAL A 1 91 ? 0.954 4.739 -0.554 1.00 90.00 91 VAL A N 1
ATOM 775 C CA . VAL A 1 91 ? -0.175 5.695 -0.580 1.00 90.00 91 VAL A CA 1
ATOM 776 C C . VAL A 1 91 ? -1.532 4.985 -0.493 1.00 90.00 91 VAL A C 1
ATOM 778 O O . VAL A 1 91 ? -2.440 5.453 0.193 1.00 90.00 91 VAL A O 1
ATOM 781 N N . VAL A 1 92 ? -1.689 3.838 -1.162 1.00 90.88 92 VAL A N 1
ATOM 782 C CA . VAL A 1 92 ? -2.926 3.037 -1.114 1.00 90.88 92 VAL A CA 1
ATOM 783 C C . VAL A 1 92 ? -3.189 2.488 0.292 1.00 90.88 92 VAL A C 1
ATOM 785 O O . VAL A 1 92 ? -4.335 2.496 0.755 1.00 90.88 92 VAL A O 1
ATOM 788 N N . LEU A 1 93 ? -2.150 2.007 0.979 1.00 91.94 93 LEU A N 1
ATOM 789 C CA . LEU A 1 93 ? -2.268 1.479 2.338 1.00 91.94 93 LEU A CA 1
ATOM 790 C C . LEU A 1 93 ? -2.540 2.598 3.348 1.00 91.94 93 LEU A C 1
ATOM 792 O O . LEU A 1 93 ? -3.479 2.469 4.128 1.00 91.94 93 LEU A O 1
ATOM 796 N N . GLU A 1 94 ? -1.825 3.715 3.262 1.00 90.56 94 GLU A N 1
ATOM 797 C CA . GLU A 1 94 ? -2.043 4.925 4.069 1.00 90.56 94 GLU A CA 1
ATOM 798 C C . GLU A 1 94 ? -3.467 5.477 3.911 1.00 90.56 94 GLU A C 1
ATOM 800 O O . GLU A 1 94 ? -4.196 5.689 4.884 1.00 90.56 94 GLU A O 1
ATOM 805 N N . GLY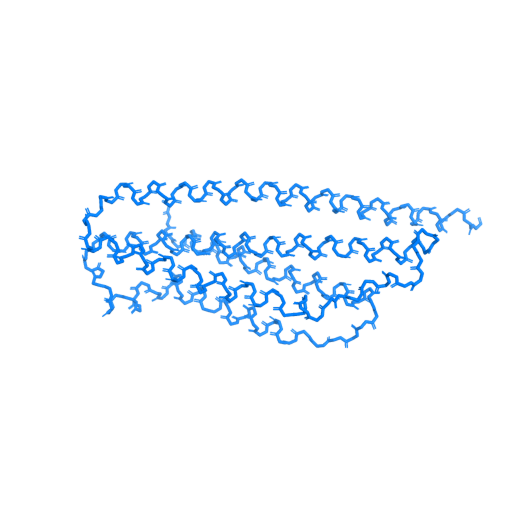 A 1 95 ? -3.939 5.619 2.670 1.00 89.19 95 GLY A N 1
ATOM 806 C CA . GLY A 1 95 ? -5.314 6.037 2.397 1.00 89.19 95 GLY A CA 1
ATOM 807 C C . GLY A 1 95 ? -6.346 5.064 2.978 1.00 89.19 95 GLY A C 1
ATOM 808 O O . GLY A 1 95 ? -7.385 5.484 3.497 1.00 89.19 95 GLY A O 1
ATOM 809 N N . SER A 1 96 ? -6.042 3.762 2.960 1.00 90.38 96 SER A N 1
ATOM 810 C CA . SER A 1 96 ? -6.874 2.750 3.616 1.00 90.38 96 SER A CA 1
ATOM 811 C C . SER A 1 96 ? -6.875 2.942 5.134 1.00 90.38 96 SER A C 1
ATOM 813 O O . SER A 1 96 ? -7.948 2.979 5.736 1.00 90.38 96 SER A O 1
ATOM 815 N N . ILE A 1 97 ? -5.706 3.116 5.756 1.00 90.44 97 ILE A N 1
ATOM 816 C CA . ILE A 1 97 ? -5.543 3.357 7.199 1.00 90.44 97 ILE A CA 1
ATOM 817 C C . ILE A 1 97 ? -6.360 4.561 7.638 1.00 90.44 97 ILE A C 1
ATOM 819 O O . ILE A 1 97 ? -7.144 4.449 8.578 1.00 90.44 97 ILE A O 1
ATOM 823 N N . MET A 1 98 ? -6.257 5.678 6.919 1.00 89.88 98 MET A N 1
ATOM 824 C CA . MET A 1 98 ? -7.034 6.885 7.185 1.00 89.88 98 MET A CA 1
ATOM 825 C C . MET A 1 98 ? -8.539 6.602 7.228 1.00 89.88 98 MET A C 1
ATOM 827 O O . MET A 1 98 ? -9.227 7.039 8.155 1.00 89.88 98 MET A O 1
ATOM 831 N N . PHE A 1 99 ? -9.054 5.826 6.271 1.00 87.25 99 PHE A N 1
ATOM 832 C CA . PHE A 1 99 ? -10.462 5.439 6.246 1.00 87.25 99 PHE A CA 1
ATOM 833 C C . PHE A 1 99 ? -10.847 4.563 7.451 1.00 87.25 99 PHE A C 1
ATOM 835 O O . PHE A 1 99 ? -11.897 4.781 8.061 1.00 87.25 99 PHE A O 1
ATOM 842 N N . TYR A 1 100 ? -9.996 3.607 7.847 1.00 86.00 100 TYR A N 1
ATOM 843 C CA . TYR A 1 100 ? -10.224 2.796 9.051 1.00 86.00 100 TYR A CA 1
ATOM 844 C C . TYR A 1 100 ? -10.164 3.632 10.332 1.00 86.00 100 TYR A C 1
ATOM 846 O O . TYR A 1 100 ? -11.029 3.465 11.188 1.00 86.00 100 TYR A O 1
ATOM 854 N N . CYS A 1 101 ? -9.219 4.563 10.458 1.00 87.62 101 CYS A N 1
ATOM 855 C CA . CYS A 1 101 ? -9.129 5.487 11.590 1.00 87.62 101 CYS A CA 1
ATOM 856 C C . CYS A 1 101 ? -10.388 6.353 11.710 1.00 87.62 101 CYS A C 1
ATOM 858 O O . CYS A 1 101 ? -10.946 6.486 12.800 1.00 87.62 101 CYS A O 1
ATOM 860 N N . LEU A 1 102 ? -10.888 6.891 10.593 1.00 86.69 102 LEU A N 1
ATOM 861 C CA . LEU A 1 102 ? -12.137 7.651 10.571 1.00 86.69 102 LEU A CA 1
ATOM 862 C C . LEU A 1 102 ? -13.325 6.786 11.009 1.00 86.69 102 LEU A C 1
ATOM 864 O O . LEU A 1 102 ? -14.146 7.217 11.819 1.00 86.69 102 LEU A O 1
ATOM 868 N N . HIS A 1 103 ? -13.406 5.555 10.504 1.00 83.81 103 HIS A N 1
ATOM 869 C CA . HIS A 1 103 ? -14.463 4.624 10.882 1.00 83.81 103 HIS A CA 1
ATOM 870 C C . HIS A 1 103 ? -14.399 4.255 12.371 1.00 83.81 103 HIS A C 1
ATOM 872 O O . HIS A 1 103 ? -15.425 4.278 13.048 1.00 83.81 103 HIS A O 1
ATOM 878 N N . ALA A 1 104 ? -13.203 3.980 12.900 1.00 84.69 104 ALA A N 1
ATOM 879 C CA . ALA A 1 104 ? -12.982 3.722 14.319 1.00 84.69 104 ALA A CA 1
ATOM 880 C C . ALA A 1 104 ? -13.423 4.911 15.183 1.00 84.69 104 ALA A C 1
ATOM 882 O O . ALA A 1 104 ? -14.128 4.717 16.170 1.00 84.69 104 ALA A O 1
ATOM 883 N N . TYR A 1 105 ? -13.081 6.138 14.779 1.00 85.25 105 TYR A N 1
ATOM 884 C CA . TYR A 1 105 ? -13.512 7.355 15.465 1.00 85.25 105 TYR A CA 1
ATOM 885 C C . TYR A 1 105 ? -15.040 7.497 15.498 1.00 85.25 105 TYR A C 1
ATOM 887 O O . TYR A 1 105 ? -15.605 7.769 16.557 1.00 85.25 105 TYR A O 1
ATOM 895 N N . ILE A 1 106 ? -15.722 7.277 14.367 1.00 82.56 106 ILE A N 1
ATOM 896 C CA . ILE A 1 106 ? -17.191 7.338 14.293 1.00 82.56 106 ILE A CA 1
ATOM 897 C C . ILE A 1 106 ? -17.822 6.285 15.209 1.00 82.56 106 ILE A C 1
ATOM 899 O O . ILE A 1 106 ? -18.728 6.615 15.972 1.00 82.56 106 ILE A O 1
ATOM 903 N N . LEU A 1 107 ? -17.328 5.044 15.175 1.00 81.88 107 LEU A N 1
ATOM 904 C CA . LEU A 1 107 ? -17.820 3.970 16.041 1.00 81.88 107 LEU A CA 1
ATOM 905 C C . LEU A 1 107 ? -17.629 4.300 17.520 1.00 81.88 107 LEU A C 1
ATOM 907 O O . LEU A 1 107 ? -18.548 4.119 18.312 1.00 81.88 107 LEU A O 1
ATOM 911 N N . LEU A 1 108 ? -16.455 4.806 17.893 1.00 82.38 108 LEU A N 1
ATOM 912 C CA . LEU A 1 108 ? -16.158 5.168 19.273 1.00 82.38 108 LEU A CA 1
ATOM 913 C C . LEU A 1 108 ? -17.071 6.306 19.753 1.00 82.38 108 LEU A C 1
ATOM 915 O O . LEU A 1 108 ? -17.644 6.222 20.836 1.00 82.38 108 LEU A O 1
ATOM 919 N N . LYS A 1 109 ? -17.270 7.334 18.918 1.00 80.94 109 LYS A N 1
ATOM 920 C CA . LYS A 1 109 ? -18.186 8.446 19.200 1.00 80.94 109 LYS A CA 1
ATOM 921 C C . LYS A 1 109 ? -19.629 7.972 19.376 1.00 80.94 109 LYS A C 1
ATOM 923 O O . LYS A 1 109 ? -20.295 8.413 20.306 1.00 80.94 109 LYS A O 1
ATOM 928 N N . GLN A 1 110 ? -20.098 7.060 18.524 1.00 78.81 110 GLN A N 1
ATOM 929 C CA . GLN A 1 110 ? -21.437 6.472 18.630 1.00 78.81 110 GLN A CA 1
ATOM 930 C C . GLN A 1 110 ? -21.619 5.643 19.907 1.00 78.81 110 GLN A C 1
ATOM 932 O O . GLN A 1 110 ? -22.681 5.701 20.521 1.00 78.81 110 GLN A O 1
ATOM 937 N N . SER A 1 111 ? -20.599 4.882 20.310 1.00 75.50 111 SER A N 1
ATOM 938 C CA . SER A 1 111 ? -20.655 4.046 21.513 1.00 75.50 111 SER A CA 1
ATOM 939 C C . SER A 1 111 ? -20.628 4.858 22.810 1.00 75.50 111 SER A C 1
ATOM 941 O O . SER A 1 111 ? -21.293 4.472 23.767 1.00 75.50 111 SER A O 1
ATOM 943 N N . LEU A 1 112 ? -19.881 5.967 22.851 1.00 75.94 112 LEU A N 1
ATOM 944 C CA . LEU A 1 112 ? -19.723 6.800 24.053 1.00 75.94 112 LEU A CA 1
ATOM 945 C C . LEU A 1 112 ? -20.821 7.866 24.200 1.00 75.94 112 LEU A C 1
ATOM 947 O O . LEU A 1 112 ? -21.222 8.180 25.315 1.00 75.94 112 LEU A O 1
ATOM 951 N N . CYS A 1 113 ? -21.367 8.391 23.098 1.00 69.38 113 CYS A N 1
ATOM 952 C CA . CYS A 1 113 ? -22.414 9.421 23.125 1.00 69.38 113 CYS A CA 1
ATOM 953 C C . CYS A 1 113 ? -23.705 8.947 22.421 1.00 69.38 113 CYS A C 1
ATOM 955 O O . CYS A 1 113 ? -24.061 9.464 21.359 1.00 69.38 113 CYS A O 1
ATOM 957 N N . PRO A 1 114 ? -24.455 7.985 22.996 1.00 62.94 114 PRO A N 1
ATOM 958 C CA . PRO A 1 114 ? -25.632 7.396 22.350 1.00 62.94 114 PRO A CA 1
ATOM 959 C C . PRO A 1 114 ? -26.819 8.363 22.181 1.00 62.94 114 PRO A C 1
ATOM 961 O O . PRO A 1 114 ? -27.719 8.080 21.395 1.00 62.94 114 PRO A O 1
ATOM 964 N N . LYS A 1 115 ? -26.840 9.503 22.891 1.00 58.88 115 LYS A N 1
ATOM 965 C CA . LYS A 1 115 ? -27.923 10.505 22.815 1.00 58.88 115 LYS A CA 1
ATOM 966 C C . LYS A 1 115 ? -27.927 11.325 21.518 1.00 58.88 115 LYS A C 1
ATOM 968 O O . LYS A 1 115 ? -28.987 11.803 21.130 1.00 58.88 115 LYS A O 1
ATOM 973 N N . ASP A 1 116 ? -26.788 11.446 20.835 1.00 56.41 116 ASP A N 1
ATOM 974 C CA . ASP A 1 116 ? -26.661 12.291 19.636 1.00 56.41 116 ASP A CA 1
ATOM 975 C C . ASP A 1 116 ? -27.015 11.561 18.328 1.00 56.41 116 ASP A C 1
ATOM 977 O O . ASP A 1 116 ? -27.071 12.183 17.262 1.00 56.41 116 ASP A O 1
ATOM 981 N N . HIS A 1 117 ? -27.251 10.243 18.365 1.00 49.78 117 HIS A N 1
ATOM 982 C CA . HIS A 1 117 ? -27.448 9.443 17.157 1.00 49.78 117 HIS A CA 1
ATOM 983 C C . HIS A 1 117 ? -28.626 8.460 17.274 1.00 49.78 117 HIS A C 1
ATOM 985 O O . HIS A 1 117 ? -28.611 7.582 18.136 1.00 49.78 117 HIS A O 1
ATOM 991 N N . PRO A 1 118 ? -29.644 8.547 16.388 1.00 47.59 118 PRO A N 1
ATOM 992 C CA . PRO A 1 118 ? -30.781 7.635 16.414 1.00 47.59 118 PRO A CA 1
ATOM 993 C C . PRO A 1 118 ? -30.323 6.187 16.196 1.00 47.59 118 PRO A C 1
ATOM 995 O O . PRO A 1 118 ? -29.435 5.905 15.383 1.00 47.59 118 PRO A O 1
ATOM 998 N N . ALA A 1 119 ? -30.973 5.269 16.918 1.00 47.62 119 ALA A N 1
ATOM 999 C CA . ALA A 1 119 ? -30.638 3.849 17.080 1.00 47.62 119 ALA A CA 1
ATOM 1000 C C . ALA A 1 119 ? -30.481 3.025 15.776 1.00 47.62 119 ALA A C 1
ATOM 1002 O O . ALA A 1 119 ? -30.023 1.884 15.826 1.00 47.62 119 ALA A O 1
ATOM 1003 N N . GLY A 1 120 ? -30.808 3.593 14.610 1.00 44.88 120 GLY A N 1
ATOM 1004 C CA . GLY A 1 120 ? -30.627 2.980 13.291 1.00 44.88 120 GLY A CA 1
ATOM 1005 C C . GLY A 1 120 ? -29.253 3.194 12.640 1.00 44.88 120 GLY A C 1
ATOM 1006 O O . GLY A 1 120 ? -28.956 2.527 11.656 1.00 44.88 120 GLY A O 1
ATOM 1007 N N . SER A 1 121 ? -28.391 4.077 13.165 1.00 46.59 121 SER A N 1
ATOM 1008 C CA . SER A 1 121 ? -27.082 4.380 12.548 1.00 46.59 121 SER A CA 1
ATOM 1009 C C . SER A 1 121 ? -25.903 3.589 13.122 1.00 46.59 121 SER A C 1
ATOM 1011 O O . SER A 1 121 ? -24.759 4.021 12.978 1.00 46.59 121 SER A O 1
ATOM 1013 N N . ARG A 1 122 ? -26.143 2.423 13.750 1.00 49.12 122 ARG A N 1
ATOM 1014 C CA . ARG A 1 122 ? -25.062 1.458 14.021 1.00 49.12 122 ARG A CA 1
ATOM 1015 C C . ARG A 1 122 ? -24.426 1.130 12.680 1.00 49.12 122 ARG A C 1
ATOM 1017 O O . ARG A 1 122 ? -24.976 0.327 11.929 1.00 49.12 122 ARG A O 1
ATOM 1024 N N . GLY A 1 123 ? -23.318 1.808 12.379 1.00 51.09 123 GLY A N 1
ATOM 1025 C CA . GLY A 1 123 ? -22.618 1.765 11.108 1.00 51.09 123 GLY A CA 1
ATOM 1026 C C . GLY A 1 123 ? -22.175 0.342 10.844 1.00 51.09 123 GLY A C 1
ATOM 1027 O O . GLY A 1 123 ? -21.082 -0.076 11.222 1.00 51.09 123 GLY A O 1
ATOM 1028 N N . THR A 1 124 ? -23.060 -0.436 10.234 1.00 49.81 124 THR A N 1
ATOM 1029 C CA . THR A 1 124 ? -22.749 -1.752 9.726 1.00 49.81 124 THR A CA 1
ATOM 1030 C C . THR A 1 124 ? -21.787 -1.492 8.591 1.00 49.81 124 THR A C 1
ATOM 1032 O O . THR A 1 124 ? -22.165 -1.026 7.522 1.00 49.81 124 THR A O 1
ATOM 1035 N N . MET A 1 125 ? -20.502 -1.698 8.881 1.00 52.97 125 MET A N 1
ATOM 1036 C CA . MET A 1 125 ? -19.451 -1.686 7.877 1.00 52.97 125 MET A CA 1
ATOM 1037 C C . MET A 1 125 ? -19.953 -2.541 6.710 1.00 52.97 125 MET A C 1
ATOM 1039 O O . MET A 1 125 ? -20.225 -3.733 6.893 1.00 52.97 125 MET A O 1
ATOM 1043 N N . ASN A 1 126 ? -20.177 -1.900 5.561 1.00 59.56 126 ASN A N 1
ATOM 1044 C CA . ASN A 1 126 ? -20.718 -2.546 4.373 1.00 59.56 126 ASN A CA 1
ATOM 1045 C C . ASN A 1 126 ? -19.832 -3.780 4.081 1.00 59.56 126 ASN A C 1
ATOM 1047 O O . ASN A 1 126 ? -18.614 -3.684 4.242 1.00 59.56 126 ASN A O 1
ATOM 1051 N N . PRO A 1 127 ? -20.346 -4.958 3.687 1.00 56.91 127 PRO A N 1
ATOM 1052 C CA . PRO A 1 127 ? -19.508 -6.104 3.310 1.00 56.91 127 PRO A CA 1
ATOM 1053 C C . PRO A 1 127 ? -18.357 -5.745 2.351 1.00 56.91 127 PRO A C 1
ATOM 1055 O O . PRO A 1 127 ? -17.288 -6.353 2.434 1.00 56.91 127 PRO A O 1
ATOM 1058 N N . LEU A 1 128 ? -18.524 -4.695 1.534 1.00 54.56 128 LEU A N 1
ATOM 1059 C CA . LEU A 1 128 ? -17.460 -4.105 0.720 1.00 54.56 128 LEU A CA 1
ATOM 1060 C C . LEU A 1 128 ? -16.218 -3.693 1.520 1.00 54.56 128 LEU A C 1
ATOM 1062 O O . LEU A 1 128 ? -15.110 -3.924 1.064 1.00 54.56 128 LEU A O 1
ATOM 1066 N N . THR A 1 129 ? -16.345 -3.144 2.725 1.00 62.62 129 THR A N 1
ATOM 1067 C CA . THR A 1 129 ? -15.196 -2.733 3.549 1.00 62.62 129 THR A CA 1
ATOM 1068 C C . THR A 1 129 ? -14.426 -3.931 4.114 1.00 62.62 129 THR A C 1
ATOM 1070 O O . THR A 1 129 ? -13.287 -3.794 4.552 1.00 62.62 129 THR A O 1
ATOM 1073 N N . ARG A 1 130 ? -15.011 -5.139 4.088 1.00 64.50 130 ARG A N 1
ATOM 1074 C CA . ARG A 1 130 ? -14.359 -6.379 4.542 1.00 64.50 130 ARG A CA 1
ATOM 1075 C C . ARG A 1 130 ? -13.296 -6.866 3.557 1.00 64.50 130 ARG A C 1
ATOM 1077 O O . ARG A 1 130 ? -12.256 -7.361 4.002 1.00 64.50 130 ARG A O 1
ATOM 1084 N N . TYR A 1 131 ? -13.576 -6.717 2.263 1.00 70.56 131 TYR A N 1
ATOM 1085 C CA . TYR A 1 131 ? -12.697 -7.075 1.144 1.00 70.56 131 TYR A CA 1
ATOM 1086 C C . TYR A 1 131 ? -12.131 -5.851 0.416 1.00 70.56 131 TYR A C 1
ATOM 1088 O O . TYR A 1 131 ? -11.337 -6.008 -0.503 1.00 70.56 131 TYR A O 1
ATOM 1096 N N . GLY A 1 132 ? -12.498 -4.648 0.859 1.00 80.38 132 GLY A N 1
ATOM 1097 C CA . GLY A 1 132 ? -12.139 -3.392 0.216 1.00 80.38 132 GLY A CA 1
ATOM 1098 C C . GLY A 1 132 ? -10.636 -3.199 0.134 1.00 80.38 132 GLY A C 1
ATOM 1099 O O . GLY A 1 132 ? -10.148 -2.896 -0.940 1.00 80.38 132 GLY A O 1
ATOM 1100 N N . VAL A 1 133 ? -9.892 -3.466 1.214 1.00 83.75 133 VAL A N 1
ATOM 1101 C CA . VAL A 1 133 ? -8.424 -3.330 1.194 1.00 83.75 133 VAL A CA 1
ATOM 1102 C C . VAL A 1 133 ? -7.761 -4.353 0.272 1.00 83.75 133 VAL A C 1
ATOM 1104 O O . VAL A 1 133 ? -7.016 -3.921 -0.603 1.00 83.75 133 VAL A O 1
ATOM 1107 N N . PRO A 1 134 ? -8.028 -5.676 0.377 1.00 85.06 134 PRO A N 1
ATOM 1108 C CA . PRO A 1 134 ? -7.464 -6.626 -0.578 1.00 85.06 134 PRO A CA 1
ATOM 1109 C C . PRO A 1 134 ? -7.806 -6.309 -2.034 1.00 85.06 134 PRO A C 1
ATOM 1111 O O . PRO A 1 134 ? -6.932 -6.380 -2.894 1.00 85.06 134 PRO A O 1
ATOM 1114 N N . LEU A 1 135 ? -9.056 -5.920 -2.305 1.00 88.31 135 LEU A N 1
ATOM 1115 C CA . LEU A 1 135 ? -9.503 -5.557 -3.646 1.00 88.31 135 LEU A CA 1
ATOM 1116 C C . LEU A 1 135 ? -8.803 -4.291 -4.144 1.00 88.31 135 LEU A C 1
ATOM 1118 O O . LEU A 1 135 ? -8.328 -4.280 -5.273 1.00 88.31 135 LEU A O 1
ATOM 1122 N N . LEU A 1 136 ? -8.697 -3.260 -3.302 1.00 88.62 136 LEU A N 1
ATOM 1123 C CA . LEU A 1 136 ? -8.032 -2.001 -3.627 1.00 88.62 136 LEU A CA 1
ATOM 1124 C C . LEU A 1 136 ? -6.553 -2.244 -3.927 1.00 88.62 136 LEU A C 1
ATOM 1126 O O . LEU A 1 136 ? -6.069 -1.834 -4.975 1.00 88.62 136 LEU A O 1
ATOM 1130 N N . VAL A 1 137 ? -5.858 -2.990 -3.066 1.00 88.38 137 VAL A N 1
ATOM 1131 C CA . VAL A 1 137 ? -4.456 -3.371 -3.272 1.00 88.38 137 VAL A CA 1
ATOM 1132 C C . VAL A 1 137 ? -4.287 -4.160 -4.571 1.00 88.38 137 VAL A C 1
ATOM 1134 O O . VAL A 1 137 ? -3.438 -3.810 -5.388 1.00 88.38 137 VAL A O 1
ATOM 1137 N N . ALA A 1 138 ? -5.115 -5.182 -4.806 1.00 89.75 138 ALA A N 1
ATOM 1138 C CA . ALA A 1 138 ? -5.055 -5.975 -6.031 1.00 89.75 138 ALA A CA 1
ATOM 1139 C C . ALA A 1 138 ? -5.329 -5.125 -7.283 1.00 89.75 138 ALA A C 1
ATOM 1141 O O . ALA A 1 138 ? -4.600 -5.233 -8.268 1.00 89.75 138 ALA A O 1
ATOM 1142 N N . SER A 1 139 ? -6.331 -4.240 -7.236 1.00 89.88 139 SER A N 1
ATOM 1143 C CA . SER A 1 139 ? -6.649 -3.329 -8.339 1.00 89.88 139 SER A CA 1
ATOM 1144 C C . SER A 1 139 ? -5.531 -2.325 -8.603 1.00 89.88 139 SER A C 1
ATOM 1146 O O . SER A 1 139 ? -5.212 -2.074 -9.762 1.00 89.88 139 SER A O 1
ATOM 1148 N N . SER A 1 140 ? -4.879 -1.814 -7.557 1.00 88.94 140 SER A N 1
ATOM 1149 C CA . SER A 1 140 ? -3.757 -0.884 -7.680 1.00 88.94 140 SER A CA 1
ATOM 1150 C C . SER A 1 140 ? -2.539 -1.562 -8.294 1.00 88.94 140 SER A C 1
ATOM 1152 O O . SER A 1 140 ? -1.909 -0.985 -9.174 1.00 88.94 140 SER A O 1
ATOM 1154 N N . ILE A 1 141 ? -2.241 -2.807 -7.905 1.00 89.12 141 ILE A N 1
ATOM 1155 C CA . ILE A 1 141 ? -1.176 -3.602 -8.532 1.00 89.12 141 ILE A CA 1
ATOM 1156 C C . ILE A 1 141 ? -1.505 -3.864 -10.007 1.00 89.12 141 ILE A C 1
ATOM 1158 O O . ILE A 1 141 ? -0.651 -3.662 -10.865 1.00 89.12 141 ILE A O 1
ATOM 1162 N N . ALA A 1 142 ? -2.736 -4.268 -10.330 1.00 89.75 142 ALA A N 1
ATOM 1163 C CA . ALA A 1 142 ? -3.142 -4.516 -11.714 1.00 89.75 142 ALA A CA 1
ATOM 1164 C C . ALA A 1 142 ? -3.053 -3.246 -12.578 1.00 89.75 142 ALA A C 1
ATOM 1166 O O . ALA A 1 142 ? -2.521 -3.287 -13.688 1.00 89.75 142 ALA A O 1
ATOM 1167 N N . PHE A 1 143 ? -3.519 -2.110 -12.054 1.00 89.38 143 PHE A N 1
ATOM 1168 C CA . PHE A 1 143 ? -3.437 -0.819 -12.733 1.00 89.38 143 PHE A CA 1
ATOM 1169 C C . PHE A 1 143 ? -1.987 -0.365 -12.916 1.00 89.38 143 PHE A C 1
ATOM 1171 O O . PHE A 1 143 ? -1.627 0.110 -13.989 1.00 89.38 143 PHE A O 1
ATOM 1178 N N . PHE A 1 144 ? -1.139 -0.568 -11.906 1.00 87.88 144 PHE A N 1
ATOM 1179 C CA . PHE A 1 144 ? 0.292 -0.300 -11.989 1.00 87.88 144 PHE A CA 1
ATOM 1180 C C . PHE A 1 144 ? 0.959 -1.134 -13.089 1.00 87.88 144 PHE A C 1
ATOM 1182 O O . PHE A 1 144 ? 1.660 -0.587 -13.937 1.00 87.88 144 PHE A O 1
ATOM 1189 N N . LEU A 1 145 ? 0.707 -2.446 -13.126 1.00 86.56 145 LEU A N 1
ATOM 1190 C CA . LEU A 1 145 ? 1.263 -3.331 -14.154 1.00 86.56 145 LEU A CA 1
ATOM 1191 C C . LEU A 1 145 ? 0.792 -2.926 -15.554 1.00 86.56 145 LEU A C 1
ATOM 1193 O O . LEU A 1 145 ? 1.588 -2.911 -16.491 1.00 86.56 145 LEU A O 1
ATOM 1197 N N . PHE A 1 146 ? -0.482 -2.554 -15.691 1.00 87.25 146 PHE A N 1
ATOM 1198 C CA . PHE A 1 146 ? -1.024 -2.036 -16.943 1.00 87.25 146 PHE A CA 1
ATOM 1199 C C . PHE A 1 146 ? -0.356 -0.717 -17.356 1.00 87.25 146 PHE A C 1
ATOM 1201 O O . PHE A 1 146 ? 0.023 -0.559 -18.516 1.00 87.25 146 PHE A O 1
ATOM 1208 N N . TYR A 1 147 ? -0.175 0.213 -16.417 1.00 85.19 147 TYR A N 1
ATOM 1209 C CA . TYR A 1 147 ? 0.512 1.481 -16.648 1.00 85.19 147 TYR A CA 1
ATOM 1210 C C . TYR A 1 147 ? 1.956 1.261 -17.116 1.00 85.19 147 TYR A C 1
ATOM 1212 O O . TYR A 1 147 ? 2.325 1.755 -18.181 1.00 85.19 147 TYR A O 1
ATOM 1220 N N . GLU A 1 148 ? 2.748 0.468 -16.390 1.00 83.19 148 GLU A N 1
ATOM 1221 C CA . GLU A 1 148 ? 4.141 0.191 -16.759 1.00 83.19 148 GLU A CA 1
ATOM 1222 C C . GLU A 1 148 ? 4.226 -0.535 -18.109 1.00 83.19 148 GLU A C 1
ATOM 1224 O O . GLU A 1 148 ? 5.035 -0.163 -18.955 1.00 83.19 148 GLU A O 1
ATOM 1229 N N . TYR A 1 149 ? 3.340 -1.501 -18.384 1.00 82.75 149 TYR A N 1
ATOM 1230 C CA . TYR A 1 149 ? 3.268 -2.155 -19.695 1.00 82.75 149 TYR A CA 1
ATOM 1231 C C . TYR A 1 149 ? 3.048 -1.148 -20.834 1.00 82.75 149 TYR A C 1
ATOM 1233 O O . TYR A 1 149 ? 3.719 -1.205 -21.868 1.00 82.75 149 TYR A O 1
ATOM 1241 N N . ARG A 1 150 ? 2.132 -0.188 -20.650 1.00 82.00 150 ARG A N 1
ATOM 1242 C CA . ARG A 1 150 ? 1.884 0.874 -21.636 1.00 82.00 150 ARG A CA 1
ATOM 1243 C C . ARG A 1 150 ? 3.089 1.795 -21.791 1.00 82.00 150 ARG A C 1
ATOM 1245 O O . ARG A 1 150 ? 3.421 2.135 -22.923 1.00 82.00 150 ARG A O 1
ATOM 1252 N N . VAL A 1 151 ? 3.756 2.160 -20.698 1.00 79.25 151 VAL A N 1
ATOM 1253 C CA . VAL A 1 151 ? 4.982 2.969 -20.725 1.00 79.25 151 VAL A CA 1
ATOM 1254 C C . VAL A 1 151 ? 6.079 2.261 -21.521 1.00 79.25 151 VAL A C 1
ATOM 1256 O O . VAL A 1 151 ? 6.615 2.851 -22.459 1.00 79.25 151 VAL A O 1
ATOM 1259 N N . PHE A 1 152 ? 6.355 0.986 -21.231 1.00 75.81 152 PHE A N 1
ATOM 1260 C CA . PHE A 1 152 ? 7.359 0.207 -21.962 1.00 75.81 152 PHE A CA 1
ATOM 1261 C C . PHE A 1 152 ? 7.010 0.059 -23.448 1.00 75.81 152 PHE A C 1
ATOM 1263 O O . PHE A 1 152 ? 7.871 0.268 -24.301 1.00 75.81 152 PHE A O 1
ATOM 1270 N N . SER A 1 153 ? 5.743 -0.209 -23.776 1.00 75.12 153 SER A N 1
ATOM 1271 C CA . SER A 1 153 ? 5.291 -0.322 -25.169 1.00 75.12 153 SER A CA 1
ATOM 1272 C C . SER A 1 153 ? 5.444 0.989 -25.953 1.00 75.12 153 SER A C 1
ATOM 1274 O O . SER A 1 153 ? 5.821 0.976 -27.125 1.00 75.12 153 SER A O 1
ATOM 1276 N N . ILE A 1 154 ? 5.177 2.134 -25.320 1.00 75.88 154 ILE A N 1
ATOM 1277 C CA . ILE A 1 154 ? 5.353 3.452 -25.944 1.00 75.88 154 ILE A CA 1
ATOM 1278 C C . ILE A 1 154 ? 6.844 3.764 -26.120 1.00 75.88 154 ILE A C 1
ATOM 1280 O O . ILE A 1 154 ? 7.237 4.275 -27.166 1.00 75.88 154 ILE A O 1
ATOM 1284 N N . MET A 1 155 ? 7.684 3.429 -25.140 1.00 72.31 155 MET A N 1
ATOM 1285 C CA . MET A 1 155 ? 9.130 3.625 -25.248 1.00 72.31 155 MET A CA 1
ATOM 1286 C C . MET A 1 155 ? 9.744 2.864 -26.421 1.00 72.31 155 MET A C 1
ATOM 1288 O O . MET A 1 155 ? 10.554 3.434 -27.149 1.00 72.31 155 MET A O 1
ATOM 1292 N N . GLU A 1 156 ? 9.349 1.605 -26.613 1.00 70.38 156 GLU A N 1
ATOM 1293 C CA . GLU A 1 156 ? 9.837 0.773 -27.714 1.00 70.38 156 GLU A CA 1
ATOM 1294 C C . GLU A 1 156 ? 9.407 1.326 -29.081 1.00 70.38 156 GLU A C 1
ATOM 1296 O O . GLU A 1 156 ? 10.191 1.323 -30.025 1.00 70.38 156 GLU A O 1
ATOM 1301 N N . ARG A 1 157 ? 8.183 1.866 -29.177 1.00 71.88 157 ARG A N 1
ATOM 1302 C CA . ARG A 1 157 ? 7.628 2.391 -30.436 1.00 71.88 157 ARG A CA 1
ATOM 1303 C C . ARG A 1 157 ? 8.095 3.799 -30.802 1.00 71.88 157 ARG A C 1
ATOM 1305 O O . ARG A 1 157 ? 8.210 4.089 -31.987 1.00 71.88 157 ARG A O 1
ATOM 1312 N N . PHE A 1 158 ? 8.314 4.676 -29.823 1.00 69.81 158 PHE A N 1
ATOM 1313 C CA . PHE A 1 158 ? 8.539 6.109 -30.062 1.00 69.81 158 PHE A CA 1
ATOM 1314 C C . PHE A 1 158 ? 9.939 6.603 -29.680 1.00 69.81 158 PHE A C 1
ATOM 1316 O O . PHE A 1 158 ? 10.219 7.786 -29.848 1.00 69.81 158 PHE A O 1
ATOM 1323 N N . GLY A 1 159 ? 10.824 5.733 -29.177 1.00 65.56 159 GLY A N 1
ATOM 1324 C CA . GLY A 1 159 ? 12.207 6.108 -28.866 1.00 65.56 159 GLY A CA 1
ATOM 1325 C C . GLY A 1 159 ? 12.302 7.220 -27.819 1.00 65.56 159 GLY A C 1
ATOM 1326 O O . GLY A 1 159 ? 13.101 8.142 -27.962 1.00 65.56 159 GLY A O 1
ATOM 1327 N N . LEU A 1 160 ? 11.451 7.160 -26.789 1.00 64.00 160 LEU A N 1
ATOM 1328 C CA . LEU A 1 160 ? 11.380 8.187 -25.750 1.00 64.00 160 LEU A CA 1
ATOM 1329 C C . LEU A 1 160 ? 12.736 8.390 -25.070 1.00 64.00 160 LEU A C 1
ATOM 1331 O O . LEU A 1 160 ? 13.359 7.447 -24.578 1.00 64.00 160 LEU A O 1
ATOM 1335 N N . GLU A 1 161 ? 13.158 9.651 -25.008 1.00 71.88 161 GLU A N 1
ATOM 1336 C CA . GLU A 1 161 ? 14.430 10.025 -24.413 1.00 71.88 161 GLU A CA 1
ATOM 1337 C C . GLU A 1 161 ? 14.443 9.679 -22.907 1.00 71.88 161 GLU A C 1
ATOM 1339 O O . GLU A 1 161 ? 13.515 10.060 -22.179 1.00 71.88 161 GLU A O 1
ATOM 1344 N N . PRO A 1 162 ? 15.480 8.988 -22.392 1.00 68.12 162 PRO A N 1
ATOM 1345 C CA . PRO A 1 162 ? 15.508 8.515 -21.006 1.00 68.12 162 PRO A CA 1
ATOM 1346 C C . PRO A 1 162 ? 15.334 9.606 -19.941 1.00 68.12 162 PRO A C 1
ATOM 1348 O O . PRO A 1 162 ? 14.861 9.331 -18.834 1.00 68.12 162 PRO A O 1
ATOM 1351 N N . GLY A 1 163 ? 15.695 10.851 -20.271 1.00 74.19 163 GLY A N 1
ATOM 1352 C CA . GLY A 1 163 ? 15.521 12.013 -19.401 1.00 74.19 163 GLY A CA 1
ATOM 1353 C C . GLY A 1 163 ? 14.054 12.353 -19.128 1.00 74.19 163 GLY A C 1
ATOM 1354 O O . GLY A 1 163 ? 13.699 12.645 -17.985 1.00 74.19 163 GLY A O 1
ATOM 1355 N N . ASN A 1 164 ? 13.184 12.237 -20.134 1.00 77.62 164 ASN A N 1
ATOM 1356 C CA . ASN A 1 164 ? 11.760 12.551 -19.994 1.00 77.62 164 ASN A CA 1
ATOM 1357 C C . ASN A 1 164 ? 11.061 11.555 -19.068 1.00 77.62 164 ASN A C 1
ATOM 1359 O O . ASN A 1 164 ? 10.277 11.946 -18.205 1.00 77.62 164 ASN A O 1
ATOM 1363 N N . LEU A 1 165 ? 11.416 10.273 -19.170 1.00 73.31 165 LEU A N 1
ATOM 1364 C CA . LEU A 1 165 ? 10.837 9.247 -18.311 1.00 73.31 165 LEU A CA 1
ATOM 1365 C C . LEU A 1 165 ? 11.287 9.389 -16.851 1.00 73.31 165 LEU A C 1
ATOM 1367 O O . LEU A 1 165 ? 10.478 9.265 -15.932 1.00 73.31 165 LEU A O 1
ATOM 1371 N N . LYS A 1 166 ? 12.558 9.743 -16.620 1.00 78.06 166 LYS A N 1
ATOM 1372 C CA . LYS A 1 166 ? 13.050 10.078 -15.276 1.00 78.06 166 LYS A CA 1
ATOM 1373 C C . LYS A 1 166 ? 12.252 11.233 -14.660 1.00 78.06 166 LYS A C 1
ATOM 1375 O O . LYS A 1 166 ? 11.893 11.157 -13.486 1.0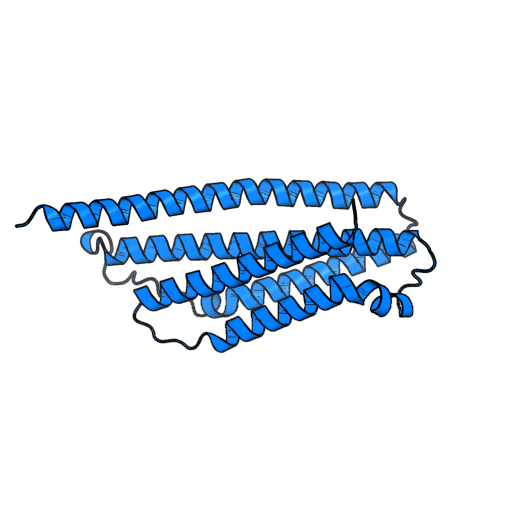0 78.06 166 LYS A O 1
ATOM 1380 N N . SER A 1 167 ? 11.962 12.279 -15.431 1.00 81.19 167 SER A N 1
ATOM 1381 C CA . SER A 1 167 ? 11.164 13.420 -14.966 1.00 81.19 167 SER A CA 1
ATOM 1382 C C . SER A 1 167 ? 9.737 13.018 -14.594 1.00 81.19 167 SER A C 1
ATOM 1384 O O . SER A 1 167 ? 9.246 13.462 -13.557 1.00 81.19 167 SER A O 1
ATOM 1386 N N . ILE A 1 168 ? 9.104 12.128 -15.367 1.00 80.75 168 ILE A N 1
ATOM 1387 C CA . ILE A 1 168 ? 7.770 11.586 -15.060 1.00 80.75 168 ILE A CA 1
ATOM 1388 C C . ILE A 1 168 ? 7.783 10.824 -13.728 1.00 80.75 168 ILE A C 1
ATOM 1390 O O . ILE A 1 168 ? 6.965 11.109 -12.853 1.00 80.75 168 ILE A O 1
ATOM 1394 N N . TYR A 1 169 ? 8.742 9.916 -13.519 1.00 79.50 169 TYR A N 1
ATOM 1395 C CA . TYR A 1 169 ? 8.833 9.177 -12.255 1.00 79.50 169 TYR A CA 1
ATOM 1396 C C . TYR A 1 169 ? 9.139 10.090 -11.060 1.00 79.50 169 TYR A C 1
ATOM 1398 O O . TYR A 1 169 ? 8.553 9.926 -9.992 1.00 79.50 169 TYR A O 1
ATOM 1406 N N . LEU A 1 170 ? 10.022 11.082 -11.220 1.00 80.69 170 LEU A N 1
ATOM 1407 C CA . LEU A 1 170 ? 10.306 12.056 -10.160 1.00 80.69 170 LEU A CA 1
ATOM 1408 C C . LEU A 1 170 ? 9.085 12.917 -9.827 1.00 80.69 170 LEU A C 1
ATOM 1410 O O . LEU A 1 170 ? 8.854 13.221 -8.658 1.00 80.69 170 LEU A O 1
ATOM 1414 N N . PHE A 1 171 ? 8.303 13.305 -10.832 1.00 83.81 171 PHE A N 1
ATOM 1415 C CA . PHE A 1 171 ? 7.054 14.028 -10.631 1.00 83.81 171 PHE A CA 1
ATOM 1416 C C . PHE A 1 171 ? 6.044 13.186 -9.844 1.00 83.81 171 PHE A C 1
ATOM 1418 O O . PHE A 1 171 ? 5.462 13.682 -8.882 1.00 83.81 171 PHE A O 1
ATOM 1425 N N . TYR A 1 172 ? 5.913 11.898 -10.163 1.00 81.81 172 TYR A N 1
ATOM 1426 C CA . TYR A 1 172 ? 5.049 10.998 -9.404 1.00 81.81 172 TYR A CA 1
ATOM 1427 C C . TYR A 1 172 ? 5.477 10.862 -7.937 1.00 81.81 172 TYR A C 1
ATOM 1429 O O . TYR A 1 172 ? 4.644 10.954 -7.040 1.00 81.81 172 TYR A O 1
ATOM 1437 N N . ILE A 1 173 ? 6.776 10.702 -7.665 1.00 79.44 173 ILE A N 1
ATOM 1438 C CA . ILE A 1 173 ? 7.283 10.618 -6.284 1.00 79.44 173 ILE A CA 1
ATOM 1439 C C . ILE A 1 173 ? 6.918 11.883 -5.492 1.00 79.44 173 ILE A C 1
ATOM 1441 O O . ILE A 1 173 ? 6.547 11.792 -4.323 1.00 79.44 173 ILE A O 1
ATOM 1445 N N . LYS A 1 174 ? 6.968 13.064 -6.125 1.00 85.69 174 LYS A N 1
ATOM 1446 C CA . LYS A 1 174 ? 6.515 14.315 -5.494 1.00 85.69 174 LYS A CA 1
ATOM 1447 C C . LYS A 1 174 ? 5.020 14.285 -5.182 1.00 85.69 174 LYS A C 1
ATOM 1449 O O . LYS A 1 174 ? 4.635 14.697 -4.092 1.00 85.69 174 LYS A O 1
ATOM 1454 N N . ILE A 1 175 ? 4.198 13.765 -6.095 1.00 85.38 175 ILE A N 1
ATOM 1455 C CA . ILE A 1 175 ? 2.759 13.588 -5.866 1.00 85.38 175 ILE A CA 1
ATOM 1456 C C . ILE A 1 175 ? 2.509 12.652 -4.674 1.00 85.38 175 ILE A C 1
ATOM 1458 O O . ILE A 1 175 ? 1.734 13.019 -3.791 1.00 85.38 175 ILE A O 1
ATOM 1462 N N . CYS A 1 176 ? 3.195 11.503 -4.583 1.00 85.00 176 CYS A N 1
ATOM 1463 C CA . CYS A 1 176 ? 3.102 10.632 -3.401 1.00 85.00 176 CYS A CA 1
ATOM 1464 C C . CYS A 1 176 ? 3.430 11.399 -2.112 1.00 85.00 176 CYS A C 1
ATOM 1466 O O . CYS A 1 176 ? 2.702 11.288 -1.132 1.00 85.00 176 CYS A O 1
ATOM 1468 N N . GLY A 1 177 ? 4.514 12.184 -2.113 1.00 83.00 177 GLY A N 1
ATOM 1469 C CA . GLY A 1 177 ? 4.932 12.963 -0.945 1.00 83.00 177 GLY A CA 1
ATOM 1470 C C . GLY A 1 177 ? 3.901 14.013 -0.518 1.00 83.00 177 GLY A C 1
ATOM 1471 O O . GLY A 1 177 ? 3.695 14.225 0.674 1.00 83.00 177 GLY A O 1
ATOM 1472 N N . MET A 1 178 ? 3.201 14.636 -1.473 1.00 88.31 178 MET A N 1
ATOM 1473 C CA . MET A 1 178 ? 2.090 15.546 -1.168 1.00 88.31 178 MET A CA 1
ATOM 1474 C C . MET A 1 178 ? 0.903 14.808 -0.542 1.00 88.31 178 MET A C 1
ATOM 1476 O O . MET A 1 178 ? 0.339 15.286 0.441 1.00 88.31 178 MET A O 1
ATOM 1480 N N . PHE A 1 179 ? 0.535 13.639 -1.080 1.00 85.94 179 PHE A N 1
ATOM 1481 C CA . PHE A 1 179 ? -0.527 12.816 -0.499 1.00 85.94 179 PHE A CA 1
ATOM 1482 C C . PHE A 1 179 ? -0.182 12.341 0.908 1.00 85.94 179 PHE A C 1
ATOM 1484 O O . PHE A 1 179 ? -1.049 12.381 1.774 1.00 85.94 179 PHE A O 1
ATOM 1491 N N . TRP A 1 180 ? 1.071 11.962 1.154 1.00 85.81 180 TRP A N 1
ATOM 1492 C CA . TRP A 1 180 ? 1.539 11.567 2.479 1.00 85.81 180 TRP A CA 1
ATOM 1493 C C . TRP A 1 180 ? 1.284 12.650 3.527 1.00 85.81 180 TRP A C 1
ATOM 1495 O O . TRP A 1 180 ? 0.629 12.384 4.529 1.00 85.81 180 TRP A O 1
ATOM 1505 N N . PHE A 1 181 ? 1.693 13.893 3.252 1.00 87.00 181 PHE A N 1
ATOM 1506 C CA . PHE A 1 181 ? 1.474 15.002 4.182 1.00 87.00 181 PHE A CA 1
ATOM 1507 C C . PHE A 1 181 ? -0.018 15.226 4.487 1.00 87.00 181 PHE A C 1
ATOM 1509 O O . PHE A 1 181 ? -0.399 15.481 5.630 1.00 87.00 181 PHE A O 1
ATOM 1516 N N . LEU A 1 182 ? -0.883 15.105 3.473 1.00 88.81 182 LEU A N 1
ATOM 1517 C CA . LEU A 1 182 ? -2.333 15.247 3.642 1.00 88.81 182 LEU A CA 1
ATOM 1518 C C . LEU A 1 182 ? -2.943 14.096 4.453 1.00 88.81 182 LEU A C 1
ATOM 1520 O O . LEU A 1 182 ? -3.804 14.334 5.307 1.00 88.81 182 LEU A O 1
ATOM 1524 N N . ILE A 1 183 ? -2.512 12.861 4.190 1.00 88.94 183 ILE A N 1
ATOM 1525 C CA . ILE A 1 183 ? -3.018 11.669 4.870 1.00 88.94 183 ILE A CA 1
ATOM 1526 C C . ILE A 1 183 ? -2.563 11.668 6.330 1.00 88.94 183 ILE A C 1
ATOM 1528 O O . ILE A 1 183 ? -3.417 11.585 7.214 1.00 88.94 183 ILE A O 1
ATOM 1532 N N . GLU A 1 184 ? -1.271 11.860 6.601 1.00 87.69 184 GLU A N 1
ATOM 1533 C CA . GLU A 1 184 ? -0.750 11.933 7.970 1.00 87.69 184 GLU A CA 1
ATOM 1534 C C . GLU A 1 184 ? -1.394 13.069 8.760 1.00 87.69 184 GLU A C 1
ATOM 1536 O O . GLU A 1 184 ? -1.845 12.855 9.886 1.00 87.69 184 GLU A O 1
ATOM 1541 N N . GLY A 1 185 ? -1.514 14.261 8.165 1.00 88.81 185 GLY A N 1
ATOM 1542 C CA . GLY A 1 185 ? -2.189 15.389 8.805 1.00 88.81 185 GLY A CA 1
ATOM 1543 C C . GLY A 1 185 ? -3.630 15.045 9.194 1.00 88.81 185 GLY A C 1
ATOM 1544 O O . GLY A 1 185 ? -4.069 15.325 10.312 1.00 88.81 185 GLY A O 1
ATOM 1545 N N . THR A 1 186 ? -4.355 14.357 8.309 1.00 87.88 186 THR A N 1
ATOM 1546 C CA . THR A 1 186 ? -5.730 13.911 8.570 1.00 87.88 186 THR A CA 1
ATOM 1547 C C . THR A 1 186 ? -5.787 12.856 9.678 1.00 87.88 186 THR A C 1
ATOM 1549 O O . THR A 1 186 ? -6.592 12.986 10.606 1.00 87.88 186 THR A O 1
ATOM 1552 N N . VAL A 1 187 ? -4.925 11.836 9.628 1.00 88.81 187 VAL A N 1
ATOM 1553 C CA . VAL A 1 187 ? -4.842 10.777 10.647 1.00 88.81 187 VAL A CA 1
ATOM 1554 C C . VAL A 1 187 ? -4.474 11.361 12.010 1.00 88.81 187 VAL A C 1
ATOM 1556 O O . VAL A 1 187 ? -5.118 11.019 13.001 1.00 88.81 187 VAL A O 1
ATOM 1559 N N . ALA A 1 188 ? -3.532 12.303 12.074 1.00 90.44 188 ALA A N 1
ATOM 1560 C CA . ALA A 1 188 ? -3.154 12.995 13.302 1.00 90.44 188 ALA A CA 1
ATOM 1561 C C . ALA A 1 188 ? -4.322 13.804 13.887 1.00 90.44 188 ALA A C 1
ATOM 1563 O O . ALA A 1 188 ? -4.605 13.714 15.085 1.00 90.44 188 ALA A O 1
ATOM 1564 N N . CYS A 1 189 ? -5.068 14.539 13.053 1.00 91.75 189 CYS A N 1
ATOM 1565 C CA . CYS A 1 189 ? -6.269 15.250 13.491 1.00 91.75 189 CYS A CA 1
ATOM 1566 C C . CYS A 1 189 ? -7.347 14.300 14.038 1.00 91.75 189 CYS A C 1
ATOM 1568 O O . CYS A 1 189 ? -7.958 14.591 15.071 1.00 91.75 189 CYS A O 1
ATOM 1570 N N . ILE A 1 190 ? -7.591 13.165 13.373 1.00 88.94 190 ILE A N 1
ATOM 1571 C CA . ILE A 1 190 ? -8.546 12.145 13.835 1.00 88.94 190 ILE A CA 1
ATOM 1572 C C . ILE A 1 190 ? -8.057 11.509 15.141 1.00 88.94 190 ILE A C 1
ATOM 1574 O O . ILE A 1 190 ? -8.840 11.369 16.082 1.00 88.94 190 ILE A O 1
ATOM 1578 N N . GLY A 1 191 ? -6.769 11.184 15.239 1.00 87.56 191 GLY A N 1
ATOM 1579 C CA . GLY A 1 191 ? -6.141 10.644 16.443 1.00 87.56 191 GLY A CA 1
ATOM 1580 C C . GLY A 1 191 ? -6.288 11.589 17.634 1.00 87.56 191 GLY A C 1
ATOM 1581 O O . GLY A 1 191 ? -6.749 11.173 18.695 1.00 87.56 191 GLY A O 1
ATOM 1582 N N . PHE A 1 192 ? -6.025 12.884 17.444 1.00 90.62 192 PHE A N 1
ATOM 1583 C CA . PHE A 1 192 ? -6.211 13.896 18.485 1.00 90.62 192 PHE A CA 1
ATOM 1584 C C . PHE A 1 192 ? -7.677 14.027 18.923 1.00 90.62 192 PHE A C 1
ATOM 1586 O O . PHE A 1 192 ? -7.965 14.083 20.121 1.00 90.62 192 PHE A O 1
ATOM 1593 N N . LYS A 1 193 ? -8.627 14.028 17.977 1.00 87.50 193 LYS A N 1
ATOM 1594 C CA . LYS A 1 193 ? -10.068 14.028 18.292 1.00 87.50 193 LYS A CA 1
ATOM 1595 C C . LYS A 1 193 ? -10.484 12.778 19.069 1.00 87.50 193 LYS A C 1
ATOM 1597 O O . LYS A 1 193 ? -11.262 12.889 20.014 1.00 87.50 193 LYS A O 1
ATOM 1602 N N . THR A 1 194 ? -9.948 11.618 18.700 1.00 86.25 194 THR A N 1
ATOM 1603 C CA . THR A 1 194 ? -10.195 10.337 19.377 1.00 86.25 194 THR A CA 1
ATOM 1604 C C . THR A 1 194 ? -9.635 10.355 20.799 1.00 86.25 194 THR A C 1
ATOM 1606 O O . THR A 1 194 ? -10.342 10.013 21.743 1.00 86.25 194 THR A O 1
ATOM 1609 N N . TYR A 1 195 ? -8.402 10.836 20.979 1.00 87.75 195 TYR A N 1
ATOM 1610 C CA . TYR A 1 195 ? -7.774 10.983 22.293 1.00 87.75 195 TYR A CA 1
ATOM 1611 C C . TYR A 1 195 ? -8.561 11.930 23.206 1.00 87.75 195 TYR A C 1
ATOM 1613 O O . TYR A 1 195 ? -8.815 11.599 24.363 1.00 87.75 195 TYR A O 1
ATOM 1621 N N . ARG A 1 196 ? -8.997 13.091 22.694 1.00 87.25 196 ARG A N 1
ATOM 1622 C CA . ARG A 1 196 ? -9.833 14.025 23.466 1.00 87.25 196 ARG A CA 1
ATOM 1623 C C . ARG A 1 196 ? -11.142 13.382 23.909 1.00 87.25 196 ARG A C 1
ATOM 1625 O O . ARG A 1 196 ? -11.504 13.545 25.066 1.00 87.25 196 ARG A O 1
ATOM 1632 N N . LEU A 1 197 ? -11.806 12.644 23.019 1.00 84.19 197 LEU A N 1
ATOM 1633 C CA . LEU A 1 197 ? -13.047 11.938 23.336 1.00 84.19 197 LEU A CA 1
ATOM 1634 C C . LEU A 1 197 ? -12.844 10.925 24.476 1.00 84.19 197 LEU A C 1
ATOM 1636 O O . LEU A 1 197 ? -13.592 10.942 25.448 1.00 84.19 197 LEU A O 1
ATOM 1640 N N . LEU A 1 198 ? -11.786 10.110 24.405 1.00 83.56 198 LEU A N 1
ATOM 1641 C CA . LEU A 1 198 ? -11.439 9.145 25.457 1.00 83.56 198 LEU A CA 1
ATOM 1642 C C . LEU A 1 198 ? -11.084 9.823 26.789 1.00 83.56 198 LEU A C 1
ATOM 1644 O O . LEU A 1 198 ? -11.474 9.349 27.854 1.00 83.56 198 LEU A O 1
ATOM 1648 N N . LYS A 1 199 ? -10.361 10.948 26.743 1.00 85.88 199 LYS A N 1
ATOM 1649 C CA . LYS A 1 199 ? -9.965 11.701 27.940 1.00 85.88 199 LYS A CA 1
ATOM 1650 C C . LYS A 1 199 ? -11.156 12.373 28.630 1.00 85.88 199 LYS A C 1
ATOM 1652 O O . LYS A 1 199 ? -11.201 12.395 29.857 1.00 85.88 199 LYS A O 1
ATOM 1657 N N . THR A 1 200 ? -12.107 12.921 27.872 1.00 78.56 200 THR A N 1
ATOM 1658 C CA . THR A 1 200 ? -13.317 13.544 28.433 1.00 78.56 200 THR A CA 1
ATOM 1659 C C . THR A 1 200 ? -14.163 12.525 29.197 1.00 78.56 200 THR A C 1
ATOM 1661 O O . THR A 1 200 ? -14.574 12.817 30.315 1.00 78.56 200 THR A O 1
ATOM 1664 N N . GLU A 1 201 ? -14.340 11.318 28.658 1.00 71.25 201 GLU A N 1
ATOM 1665 C CA . G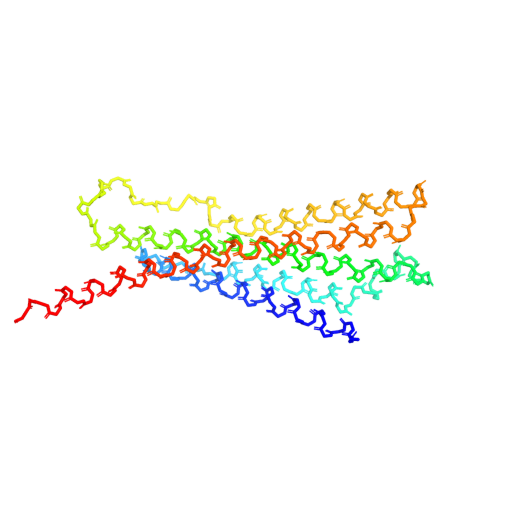LU A 1 201 ? -15.046 10.229 29.349 1.00 71.25 201 GLU A CA 1
ATOM 1666 C C . GLU A 1 201 ? -14.294 9.744 30.594 1.00 71.25 201 GLU A C 1
ATOM 1668 O O . GLU A 1 201 ? -14.879 9.639 31.669 1.00 71.25 201 GLU A O 1
ATOM 1673 N N . SER A 1 202 ? -12.974 9.540 30.502 1.00 67.12 202 SER A N 1
ATOM 1674 C CA . SER A 1 202 ? -12.161 9.135 31.659 1.00 67.12 202 SER A CA 1
ATOM 1675 C C . SER A 1 202 ? -12.250 10.127 32.824 1.00 67.12 202 SER A C 1
ATOM 1677 O O . SER A 1 202 ? -12.224 9.715 33.981 1.00 67.12 202 SER A O 1
ATOM 1679 N N . ASN A 1 203 ? -12.365 11.424 32.533 1.00 64.62 203 ASN A N 1
ATOM 1680 C CA . ASN A 1 203 ? -12.519 12.459 33.554 1.00 64.62 203 ASN A CA 1
ATOM 1681 C C . ASN A 1 203 ? -13.969 12.588 34.055 1.00 64.62 203 ASN A C 1
ATOM 1683 O O . ASN A 1 203 ? -14.173 12.966 35.205 1.00 64.62 203 ASN A O 1
ATOM 1687 N N . GLY A 1 204 ? -14.969 12.263 33.229 1.00 55.94 204 GLY A N 1
ATOM 1688 C CA . GLY A 1 204 ? -16.380 12.228 33.628 1.00 55.94 204 GLY A CA 1
ATOM 1689 C C . GLY A 1 204 ? -16.709 11.078 34.585 1.00 55.94 204 GLY A C 1
ATOM 1690 O O . GLY A 1 204 ? -17.519 11.247 35.492 1.00 55.94 204 GLY A O 1
ATOM 1691 N N . VAL A 1 205 ? -16.024 9.938 34.452 1.00 52.97 205 VAL A N 1
ATOM 1692 C CA . VAL A 1 205 ? -16.191 8.764 35.332 1.00 52.97 205 VAL A CA 1
ATOM 1693 C C . VAL A 1 205 ? -15.540 8.956 36.715 1.00 52.97 205 VAL A C 1
ATOM 1695 O O . VAL A 1 205 ? -15.930 8.296 37.670 1.00 52.97 205 VAL A O 1
ATOM 1698 N N . HIS A 1 206 ? -14.592 9.886 36.873 1.00 46.38 206 HIS A N 1
ATOM 1699 C CA . HIS A 1 206 ? -13.997 10.232 38.178 1.00 46.38 206 HIS A CA 1
ATOM 1700 C C . HIS A 1 206 ? -14.694 11.395 38.909 1.00 46.38 206 HIS A C 1
ATOM 1702 O O . HIS A 1 206 ? -14.269 11.763 39.999 1.00 46.38 206 HIS A O 1
ATOM 1708 N N . GLY A 1 207 ? -15.763 11.966 38.343 1.00 41.25 207 GLY A N 1
ATOM 1709 C CA . GLY A 1 207 ? -16.551 13.036 38.972 1.00 41.25 207 GLY A CA 1
ATOM 1710 C C . GLY A 1 207 ? -17.799 12.566 39.727 1.00 41.25 207 GLY A C 1
ATOM 1711 O O . GLY A 1 207 ? -18.556 13.402 40.213 1.00 41.25 207 GLY A O 1
ATOM 1712 N N . ILE A 1 208 ? -18.045 11.253 39.793 1.00 43.66 208 ILE A N 1
ATOM 1713 C CA . ILE A 1 208 ? -19.176 10.653 40.511 1.00 43.66 208 ILE A CA 1
ATOM 1714 C C . ILE A 1 208 ? -18.620 9.587 41.458 1.00 43.66 208 ILE A C 1
ATOM 1716 O O . ILE A 1 208 ? -18.686 8.395 41.176 1.00 43.66 208 ILE A O 1
ATOM 1720 N N . HIS A 1 209 ? -18.024 10.033 42.558 1.00 37.28 209 HIS A N 1
ATOM 1721 C CA . HIS A 1 209 ? -17.857 9.250 43.778 1.00 37.28 209 HIS A CA 1
ATOM 1722 C C . HIS A 1 209 ? -17.872 10.188 44.979 1.00 37.28 209 HIS A C 1
ATOM 1724 O O . HIS A 1 209 ? -17.225 11.256 44.891 1.00 37.28 209 HIS A O 1
#

Foldseek 3Di:
DDLVVLLVVLLVLLLVLLVLLLVLVVLQCVLVVHDDDCVVSVVLSVVVSVVLVCLSPVVVVVCCVVPVCVPVLVVVVSSLLSSLLSLLSNLLSLVLSLVSLVVSLVSLCCVLCVPVDPPPPNPPPPVCNVCVSVVSNVVSVVVSVVVVVVVVVCCVVPVDDSVVVVVVSVVSSVVSVVSVVVSVVSSVVSVVSSVVSVVVVVVVVVVPD

Radius of gyration: 21.6 Å; chains: 1; bounding box: 54×31×74 Å

pLDDT: mean 79.16, std 13.1, range [37.28, 93.56]

Secondary structure (DSSP, 8-state):
--HHHHHHHHHHHHHHHHHHHHHHHHHHHHHTT-----HHHHHHHHHHHHHHHHHHHHHHHHHTTTS-TTSHHHHHHHHHHHHHHHHHHHHHHHHHHHHHHHHHHHHHHHHH-GGGS-TT------HHHHHHHHHHHHHHHHHHHHHHHHHHHHHHHH---HHHHHHHHHHHHHHHHHHHHHHHHHHHHHHHHHHHHHHHHHHHTTS--

=== Feature glossary ===
Key to the feature types in this record:

pLDDT. pLDDT is the predicted lDDT-Cα score: AlphaFold's confidence that the local environment of each residue (all inter-atomic distances within 15 Å) is correctly placed. It is a per-residue number between 0 and 100, with higher meaning more reliable.

Radius of gyration, Cα contacts, bounding box. The geometric summary reports three shape descriptors. Rg (radius of gyration) measures how spread out the Cα atoms are about their centre of mass; compact globular proteins have small Rg, elongated or unfolded ones large. Cα contacts (<8 Å, |i−j|>4) count long-range residue pairs in spatial proximity — high for tightly packed folds, near zero for rods or random coil. The bounding-box extents give the protein's footprint along x, y, z in Å.

Backbone torsions (φ/ψ). Backbone dihedral angles. Every residue except chain termini has a φ (preceding-C → N → Cα → C) and a ψ (N → Cα → C → next-N). They are reported in degrees following the IUPAC sign convention. Secondary structure is essentially a statement about which (φ, ψ) basin each residue occupies.

Contact-map, Ramachandran, and PAE plots. Plot images: a contact map (which residues are close in 3D, as an N×N binary image), a Ramachandran scatter (backbone torsion angles, revealing secondary-structure composition at a glance), and — for AlphaFold structures — a PAE heatmap (pairwise prediction confidence).

Predicted aligned error. Predicted Aligned Error (PAE) is an AlphaFold confidence matrix: entry (i, j) is the expected error in the position of residue j, in ångströms, when the prediction is superimposed on the true structure at residue i. Low PAE within a block of residues means that block is internally rigid and well-predicted; high PAE between two blocks means their relative placement is uncertain even if each block individually i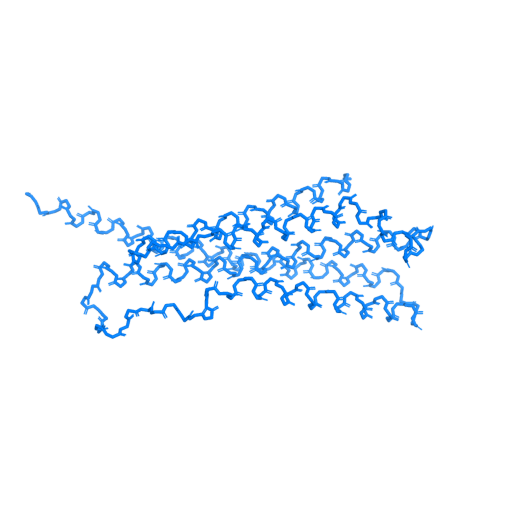s confident.

Secondary structure (3-state, P-SEA). Three-state secondary structure (P-SEA) collapses the eight DSSP classes into helix (a), strand (b), and coil (c). P-SEA assigns these from Cα geometry alone — distances and angles — without requiring backbone oxygens, so it works on any Cα trace.

Solvent-accessible surface area. Solvent-accessible surface area (SASA) is the area in Å² traced out by the centre of a 1.4 Å probe sphere (a water molecule) rolled over the protein's van der Waals surface (Shrake–Rupley / Lee–Richards construction). Buried residues have near-zero SASA; fully exposed residues can exceed 200 Å². The total SASA scales roughly with the number of surface residues.

Foldseek 3Di. The Foldseek 3Di string encodes local tertiary geometry as a 20-letter alphabet — one character per residue — derived from the relative positions of nearby Cα atoms. Unlike the amino-acid sequence, 3Di is a direct function of the 3D structure, so two proteins with the same fold have similar 3Di strings even at low sequence identity.

B-factor. For experimental (PDB) structures, the B-factor (temperature factor) quantifies the positional spread of each atom in the crystal — a combination of thermal vibration and static disorder — in units of Å². High B-factors mark flexible loops or poorly resolved regions; low B-factors mark the rigid, well-ordered core.

mmCIF coordinates. The mmCIF block holds the 3D Cartesian coordinates of each backbone atom (N, Cα, C, O) in ångströms. mmCIF is the PDB's canonical archive format — a tagged-loop text representation of the atomic model.

InterPro / GO / CATH / organism. Functional annotations link the protein to curated databases. InterPro entries identify conserved domains and families by matching the sequence against member-database signatures (Pfam, PROSITE, CDD, …). Gene Ontology (GO) terms describe molecular function, biological process, and cellular component in a controlled vocabulary. CATH places the structure in a hierarchical fold classification (Class/Architecture/Topology/Homologous-superfamily). The organism is the source species.

Rendered structure images. Structure images are PyMOL renders from six orthogonal camera directions. Cartoon representation draws helices as coils and strands as arrows; sticks shows the backbone as bonds; surface shows the solvent-excluded envelope. Rainbow coloring maps sequence position to hue (blue→red, N→C); chain coloring assigns a distinct color per polypeptide.

Sequence. This is the polypeptide sequence — one letter per residue, N-terminus first. Length ranges from a few dozen residues for small domains to over a thousand for large multi-domain proteins.

Secondary structure (8-state, DSSP). The SS8 string is DSSP's per-residue secondary-structure call. α-helix (H) means an i→i+4 H-bond ladder; β-strand (E) means the residue participates in a β-sheet; 3₁₀ (G) and π (I) are tighter and wider helices; T/S are turns/bends; '-' is loop.

Nearest PDB structures. Structural nearest neighbors (via Foldseek easy-search vs the PDB). Reported per hit: target PDB id, E-value, and alignment TM-score. A TM-score above ~0.5 is the conventional threshold for 'same fold'.